Protein AF-R7IEF5-F1 (afdb_monomer_lite)

Structure (mmCIF, N/CA/C/O backbone):
data_AF-R7IEF5-F1
#
_entry.id   AF-R7IEF5-F1
#
loop_
_atom_site.group_PDB
_atom_site.id
_atom_site.type_symbol
_atom_site.label_atom_id
_atom_site.label_alt_id
_atom_site.label_comp_id
_atom_site.label_asym_id
_atom_site.label_entity_id
_atom_site.label_seq_id
_atom_site.pdbx_PDB_ins_code
_atom_site.Cartn_x
_atom_site.Cartn_y
_atom_site.Cartn_z
_atom_site.occupancy
_atom_site.B_iso_or_equiv
_atom_site.auth_seq_id
_atom_site.auth_comp_id
_atom_site.auth_asym_id
_atom_site.auth_atom_id
_atom_site.pdbx_PDB_model_num
ATOM 1 N N . MET A 1 1 ? 0.566 -7.175 36.573 1.00 51.00 1 MET A N 1
ATOM 2 C CA . MET A 1 1 ? -0.908 -7.273 36.609 1.00 51.00 1 MET A CA 1
ATOM 3 C C . MET A 1 1 ? -1.407 -6.412 35.468 1.00 51.00 1 MET A C 1
ATOM 5 O O . MET A 1 1 ? -1.218 -5.205 35.545 1.00 51.00 1 MET A O 1
ATOM 9 N N . TYR A 1 2 ? -1.920 -7.020 34.398 1.00 56.34 2 TYR A N 1
ATOM 10 C CA . TYR A 1 2 ? -2.561 -6.271 33.317 1.00 56.34 2 TYR A CA 1
ATOM 11 C C . TYR A 1 2 ? -3.807 -5.590 33.887 1.00 56.34 2 TYR A C 1
ATOM 13 O O . TYR A 1 2 ? -4.582 -6.226 34.605 1.00 56.34 2 TYR A O 1
ATOM 21 N N . ARG A 1 3 ? -3.950 -4.285 33.661 1.00 63.22 3 ARG A N 1
ATOM 22 C CA . ARG A 1 3 ? -5.162 -3.537 34.011 1.00 63.22 3 ARG A CA 1
ATOM 23 C C . ARG A 1 3 ? -5.890 -3.311 32.700 1.00 63.22 3 ARG A C 1
ATOM 25 O O . ARG A 1 3 ? -5.402 -2.548 31.879 1.00 63.22 3 ARG A O 1
ATOM 32 N N . GLY A 1 4 ? -7.001 -4.001 32.485 1.00 80.88 4 GLY A N 1
ATOM 33 C CA . GLY A 1 4 ? -7.667 -3.965 31.192 1.00 80.88 4 GLY A CA 1
ATOM 34 C C . GLY A 1 4 ? -9.172 -4.128 31.263 1.00 80.88 4 GLY A C 1
ATOM 35 O O . GLY A 1 4 ? -9.719 -4.522 32.295 1.00 80.88 4 GLY A O 1
ATOM 36 N N . VAL A 1 5 ? -9.816 -3.795 30.152 1.00 89.62 5 VAL A N 1
ATOM 37 C CA . VAL A 1 5 ? -11.223 -4.086 29.878 1.00 89.62 5 VAL A CA 1
ATOM 38 C C . VAL A 1 5 ? -11.247 -5.293 28.954 1.00 89.62 5 VAL A C 1
ATOM 40 O O . VAL A 1 5 ? -10.627 -5.255 27.898 1.00 89.62 5 VAL A O 1
ATOM 43 N N . ASP A 1 6 ? -11.958 -6.341 29.348 1.00 93.12 6 ASP A N 1
ATOM 44 C CA . ASP A 1 6 ? -12.266 -7.481 28.488 1.00 93.12 6 ASP A CA 1
ATOM 45 C C . ASP A 1 6 ? -13.788 -7.628 28.441 1.00 93.12 6 ASP A C 1
ATOM 47 O O . ASP A 1 6 ? -14.435 -7.889 29.461 1.00 93.12 6 ASP A O 1
ATOM 51 N N . LEU A 1 7 ? -14.362 -7.346 27.273 1.00 93.88 7 LEU A N 1
ATOM 52 C CA . LEU A 1 7 ? -15.794 -7.358 27.027 1.00 93.88 7 LEU A CA 1
ATOM 53 C C . LEU A 1 7 ? -16.107 -8.315 25.877 1.00 93.88 7 LEU A C 1
ATOM 55 O O . LEU A 1 7 ? -15.834 -8.025 24.716 1.00 93.88 7 LEU A O 1
ATOM 59 N N . THR A 1 8 ? -16.759 -9.429 26.199 1.00 94.12 8 THR A N 1
ATOM 60 C CA . THR A 1 8 ? -17.246 -10.395 25.208 1.00 94.12 8 THR A CA 1
ATOM 61 C C . THR A 1 8 ? -18.771 -10.359 25.138 1.00 94.12 8 THR A C 1
ATOM 63 O O . THR A 1 8 ? -19.452 -10.502 26.157 1.00 94.12 8 THR A O 1
ATOM 66 N N . LEU A 1 9 ? -19.312 -10.178 23.933 1.00 94.06 9 LEU A N 1
ATOM 67 C CA . LEU A 1 9 ? -20.740 -10.218 23.631 1.00 94.06 9 LEU A CA 1
ATOM 68 C C . LEU A 1 9 ? -21.092 -11.471 22.815 1.00 94.06 9 LEU A C 1
ATOM 70 O O . LEU A 1 9 ? -20.233 -12.156 22.273 1.00 94.06 9 LEU A O 1
ATOM 74 N N . SER A 1 10 ? -22.390 -11.766 22.731 1.00 92.44 10 SER A N 1
ATOM 75 C CA . SER A 1 10 ? -22.963 -12.810 21.867 1.00 92.44 10 SER A CA 1
ATOM 76 C C . SER A 1 10 ? -23.914 -12.178 20.842 1.00 92.44 10 SER A C 1
ATOM 78 O O . SER A 1 10 ? -25.091 -12.519 20.750 1.00 92.44 10 SER A O 1
ATOM 80 N N . GLY A 1 11 ? -23.402 -11.187 20.109 1.00 91.50 11 GLY A N 1
ATOM 81 C CA . GLY A 1 11 ? -24.141 -10.328 19.185 1.00 91.50 11 GLY A CA 1
ATOM 82 C C . GLY A 1 11 ? -24.473 -8.949 19.768 1.00 91.50 11 GLY A C 1
ATOM 83 O O . GLY A 1 11 ? -23.917 -8.517 20.776 1.00 91.50 11 GLY A O 1
ATOM 84 N N . GLY A 1 12 ? -25.389 -8.231 19.115 1.00 95.56 12 GLY A N 1
ATOM 85 C CA . GLY A 1 12 ? -25.796 -6.883 19.525 1.00 95.56 12 GLY A CA 1
ATOM 86 C C . GLY A 1 12 ? -24.806 -5.793 19.103 1.00 95.56 12 GLY A C 1
ATOM 87 O O . GLY A 1 12 ? -24.091 -5.948 18.113 1.00 95.56 12 GLY A O 1
ATOM 88 N N . THR A 1 13 ? -24.791 -4.680 19.840 1.00 97.12 13 THR A N 1
ATOM 89 C CA . THR A 1 13 ? -24.046 -3.469 19.468 1.00 97.12 13 THR A CA 1
ATOM 90 C C . THR A 1 13 ? -23.229 -2.935 20.637 1.00 97.12 13 THR A C 1
ATOM 92 O O . THR A 1 13 ? -23.742 -2.800 21.748 1.00 97.12 13 THR A O 1
ATOM 95 N N . VAL A 1 14 ? -21.984 -2.558 20.360 1.00 97.81 14 VAL A N 1
ATOM 96 C CA . VAL A 1 14 ? -21.141 -1.732 21.226 1.00 97.81 14 VAL A CA 1
ATOM 97 C C . VAL A 1 14 ? -20.964 -0.371 20.562 1.00 97.81 14 VAL A C 1
ATOM 99 O O . VAL A 1 14 ? -20.561 -0.289 19.407 1.00 97.81 14 VAL A O 1
ATOM 102 N N . SER A 1 15 ? -21.260 0.704 21.293 1.00 97.31 15 SER A N 1
ATOM 103 C CA . SER A 1 15 ? -21.070 2.078 20.824 1.00 97.31 15 SER A CA 1
ATOM 104 C C . SER A 1 15 ? -20.297 2.867 21.868 1.00 97.31 15 SER A C 1
ATOM 106 O O . SER A 1 15 ? -20.754 3.011 23.002 1.00 97.31 15 SER A O 1
ATOM 108 N N . ILE A 1 16 ? -19.135 3.382 21.479 1.00 96.75 16 ILE A N 1
ATOM 109 C CA . ILE A 1 16 ? -18.264 4.216 22.303 1.00 96.75 16 ILE A CA 1
ATOM 110 C C . ILE A 1 16 ? -18.128 5.563 21.597 1.00 96.75 16 ILE A C 1
ATOM 112 O O . ILE A 1 16 ? -17.644 5.636 20.468 1.00 96.75 16 ILE A O 1
ATOM 116 N N . THR A 1 17 ? -18.572 6.629 22.257 1.00 94.81 17 THR A N 1
ATOM 117 C CA . THR A 1 17 ? -18.580 7.982 21.692 1.00 94.81 17 THR A CA 1
ATOM 118 C C . THR A 1 17 ? -17.959 8.956 22.674 1.00 94.81 17 THR A C 1
ATOM 120 O O . THR A 1 17 ? -18.386 9.040 23.827 1.00 94.81 17 THR A O 1
ATOM 123 N N . ALA A 1 18 ? -16.966 9.703 22.200 1.00 92.00 18 ALA A N 1
ATOM 124 C CA . ALA A 1 18 ? -16.300 10.751 22.953 1.00 92.00 18 ALA A CA 1
ATOM 125 C C . ALA A 1 18 ? -16.500 12.119 22.282 1.00 92.00 18 ALA A C 1
ATOM 127 O O . ALA A 1 18 ? -15.904 12.430 21.249 1.00 92.00 18 ALA A O 1
ATOM 128 N N . ASP A 1 19 ? -17.298 12.980 22.914 1.00 87.75 19 ASP A N 1
ATOM 129 C CA . ASP A 1 19 ? -17.416 14.389 22.507 1.00 87.75 19 ASP A CA 1
ATOM 130 C C . ASP A 1 19 ? -16.117 15.163 22.791 1.00 87.75 19 ASP A C 1
ATOM 132 O O . ASP A 1 19 ? -15.800 16.147 22.122 1.00 87.75 19 ASP A O 1
ATOM 136 N N . LYS A 1 20 ? -15.368 14.720 23.811 1.00 86.69 20 LYS A N 1
ATOM 137 C CA . LYS A 1 20 ? -14.061 15.243 24.220 1.00 86.69 20 LYS A CA 1
ATOM 138 C C . LYS A 1 20 ? -13.123 14.087 24.566 1.00 86.69 20 LYS A C 1
ATOM 140 O O . LYS A 1 20 ? -13.528 13.180 25.285 1.00 86.69 20 LYS A O 1
ATOM 145 N N . GLY A 1 21 ? -11.869 14.174 24.135 1.00 87.75 21 GLY A N 1
ATOM 146 C CA . GLY A 1 21 ? -10.859 13.140 24.345 1.00 87.75 21 GLY A CA 1
ATOM 147 C C . GLY A 1 21 ? -11.046 11.923 23.438 1.00 87.75 21 GLY A C 1
ATOM 148 O O . GLY A 1 21 ? -11.632 12.017 22.356 1.00 87.75 21 GLY A O 1
ATOM 149 N N . TYR A 1 22 ? -10.517 10.786 23.885 1.00 91.19 22 TYR A N 1
ATOM 150 C CA . TYR A 1 22 ? -10.461 9.549 23.109 1.00 91.19 22 TYR A CA 1
ATOM 151 C C . TYR A 1 22 ? -11.709 8.691 23.319 1.00 91.19 22 TYR A C 1
ATOM 153 O O . TYR A 1 22 ? -12.254 8.659 24.423 1.00 91.19 22 TYR A O 1
ATOM 161 N N . GLY A 1 23 ? -12.129 7.953 22.288 1.00 93.62 23 GLY A N 1
ATOM 162 C CA . GLY A 1 23 ? -13.109 6.878 22.470 1.00 93.62 23 GLY A CA 1
ATOM 163 C C . GLY A 1 23 ? -12.513 5.745 23.311 1.00 93.62 23 GLY A C 1
ATOM 164 O O . GLY A 1 23 ? -13.059 5.378 24.350 1.00 93.62 23 GLY A O 1
ATOM 165 N N . ILE A 1 24 ? -11.348 5.243 22.895 1.00 96.38 24 ILE A N 1
ATOM 166 C CA . ILE A 1 24 ? -10.528 4.274 23.633 1.00 96.38 24 ILE A CA 1
ATOM 167 C C . ILE A 1 24 ? -9.096 4.812 23.730 1.00 96.38 24 ILE A C 1
ATOM 169 O O . ILE A 1 24 ? -8.536 5.239 22.724 1.00 96.38 24 ILE A O 1
ATOM 173 N N . GLU A 1 25 ? -8.493 4.755 24.920 1.00 95.31 25 GLU A N 1
ATOM 174 C CA . GLU A 1 25 ? -7.077 5.081 25.136 1.00 95.31 25 GLU A CA 1
ATOM 175 C C . GLU A 1 25 ? -6.386 4.006 25.982 1.00 95.31 25 GLU A C 1
ATOM 177 O O . GLU A 1 25 ? -6.890 3.613 27.038 1.00 95.31 25 GLU A O 1
ATOM 182 N N . THR A 1 26 ? -5.196 3.576 25.558 1.00 95.56 26 THR A N 1
ATOM 183 C CA . THR A 1 26 ? -4.293 2.746 26.368 1.00 95.56 26 THR A CA 1
ATOM 184 C C . THR A 1 26 ? -2.907 3.386 26.462 1.00 95.56 26 THR A C 1
ATOM 186 O O . THR A 1 26 ? -2.115 3.315 25.524 1.00 95.56 26 THR A O 1
ATOM 189 N N . ASN A 1 27 ? -2.599 3.987 27.615 1.00 91.50 27 ASN A N 1
ATOM 190 C CA . ASN A 1 27 ? -1.401 4.811 27.843 1.00 91.50 27 ASN A CA 1
ATOM 191 C C . ASN A 1 27 ? -0.240 4.097 28.567 1.00 91.50 27 ASN A C 1
ATOM 193 O O . ASN A 1 27 ? 0.689 4.743 29.044 1.00 91.50 27 ASN A O 1
ATOM 197 N N . ALA A 1 28 ? -0.312 2.776 28.733 1.00 92.12 28 ALA A N 1
ATOM 198 C CA . ALA A 1 28 ? 0.713 2.007 29.429 1.00 92.12 28 ALA A CA 1
ATOM 199 C C . ALA A 1 28 ? 0.837 0.605 28.836 1.00 92.12 28 ALA A C 1
ATOM 201 O O . ALA A 1 28 ? -0.172 -0.006 28.498 1.00 92.12 28 ALA A O 1
ATOM 202 N N . ALA A 1 29 ? 2.045 0.036 28.858 1.00 91.88 29 ALA A N 1
ATOM 203 C CA . ALA A 1 29 ? 2.334 -1.308 28.336 1.00 91.88 29 ALA A CA 1
ATOM 204 C C . ALA A 1 29 ? 1.540 -2.457 28.985 1.00 91.88 29 ALA A C 1
ATOM 206 O O . ALA A 1 29 ? 1.480 -3.569 28.474 1.00 91.88 29 ALA A O 1
ATOM 207 N N . SER A 1 30 ? 0.919 -2.204 30.140 1.00 92.56 30 SER A N 1
ATOM 208 C CA . SER A 1 30 ? 0.060 -3.175 30.831 1.00 92.56 30 SER A CA 1
ATOM 209 C C . SER A 1 30 ? -1.439 -2.960 30.595 1.00 92.56 30 SER A C 1
ATOM 211 O O . SER A 1 30 ? -2.244 -3.718 31.146 1.00 92.56 30 SER A O 1
ATOM 213 N N . ALA A 1 31 ? -1.809 -1.923 29.838 1.00 95.56 31 ALA A N 1
ATOM 214 C CA . ALA A 1 31 ? -3.187 -1.583 29.524 1.00 95.56 31 ALA A CA 1
ATOM 215 C C . ALA A 1 31 ? -3.652 -2.355 28.289 1.00 95.56 31 ALA A C 1
ATOM 217 O O . ALA A 1 31 ? -3.017 -2.293 27.239 1.00 95.56 31 ALA A O 1
ATOM 218 N N . ILE A 1 32 ? -4.760 -3.081 28.430 1.00 96.06 32 ILE A N 1
ATOM 219 C CA . ILE A 1 32 ? -5.367 -3.857 27.346 1.00 96.06 32 ILE A CA 1
ATOM 220 C C . ILE A 1 32 ? -6.862 -3.549 27.314 1.00 96.06 32 ILE A C 1
ATOM 222 O O . ILE A 1 32 ? -7.528 -3.609 28.347 1.00 96.06 32 ILE A O 1
ATOM 226 N N . VAL A 1 33 ? -7.397 -3.231 26.143 1.00 97.62 33 VAL A N 1
ATOM 227 C CA . VAL A 1 33 ? -8.836 -3.139 25.895 1.00 97.62 33 VAL A CA 1
ATOM 228 C C . VAL A 1 33 ? -9.187 -4.150 24.818 1.00 97.62 33 VAL A C 1
ATOM 230 O O . VAL A 1 33 ? -8.700 -4.050 23.698 1.00 97.62 33 VAL A O 1
ATOM 233 N N . GLN A 1 34 ? -10.035 -5.113 25.156 1.00 97.00 34 GLN A N 1
ATOM 234 C CA . GLN A 1 34 ? -10.554 -6.106 24.231 1.00 97.00 34 GLN A CA 1
ATOM 235 C C . GLN A 1 34 ? -12.078 -6.047 24.196 1.00 97.00 34 GLN A C 1
ATOM 237 O O . GLN A 1 34 ? -12.739 -6.073 25.236 1.00 97.00 34 GLN A O 1
ATOM 242 N N . ILE A 1 35 ? -12.625 -5.968 22.987 1.00 97.38 35 ILE A N 1
ATOM 243 C CA . ILE A 1 35 ? -14.061 -6.037 22.721 1.00 97.38 35 ILE A CA 1
ATOM 244 C C . ILE A 1 35 ? -14.265 -7.089 21.639 1.00 97.38 35 ILE A C 1
ATOM 246 O O . ILE A 1 35 ? -13.705 -6.956 20.558 1.00 97.38 35 ILE A O 1
ATOM 250 N N . ALA A 1 36 ? -15.045 -8.127 21.924 1.00 97.00 36 ALA A N 1
ATOM 251 C CA . ALA A 1 36 ? -15.251 -9.251 21.015 1.00 97.00 36 ALA A CA 1
ATOM 252 C C . ALA A 1 36 ? -16.724 -9.658 20.926 1.00 97.00 36 ALA A C 1
ATOM 254 O O . ALA A 1 36 ? -17.491 -9.478 21.876 1.00 97.00 36 ALA A O 1
ATOM 255 N N . GLY A 1 37 ? -17.123 -10.251 19.800 1.00 96.44 37 GLY A N 1
ATOM 256 C CA . GLY A 1 37 ? -18.415 -10.927 19.666 1.00 96.44 37 GLY A CA 1
ATOM 257 C C . GLY A 1 37 ? -19.627 -10.005 19.510 1.00 96.44 37 GLY A C 1
ATOM 258 O O . GLY A 1 37 ? -20.762 -10.480 19.559 1.00 96.44 37 GLY A O 1
ATOM 259 N N . ALA A 1 38 ? -19.431 -8.701 19.312 1.00 96.88 38 ALA A N 1
ATOM 260 C CA . ALA A 1 38 ? -20.509 -7.781 18.954 1.00 96.88 38 ALA A CA 1
ATOM 261 C C . ALA A 1 38 ? -20.829 -7.867 17.454 1.00 96.88 38 ALA A C 1
ATOM 263 O O . ALA A 1 38 ? -19.928 -7.925 16.622 1.00 96.88 38 ALA A O 1
ATOM 264 N N . GLY A 1 39 ? -22.118 -7.817 17.100 1.00 97.25 39 GLY A N 1
ATOM 265 C CA . GLY A 1 39 ? -22.547 -7.731 15.697 1.00 97.25 39 GLY A CA 1
ATOM 266 C C . GLY A 1 39 ? -22.174 -6.390 15.058 1.00 97.25 39 GLY A C 1
ATOM 267 O O . GLY A 1 39 ? -21.956 -6.308 13.853 1.00 97.25 39 GLY A O 1
ATOM 268 N N . THR A 1 40 ? -22.058 -5.340 15.869 1.00 98.19 40 THR A N 1
ATOM 269 C CA . THR A 1 40 ? -21.522 -4.041 15.458 1.00 98.19 40 THR A CA 1
ATOM 270 C C . THR A 1 40 ? -20.744 -3.415 16.608 1.00 98.19 40 THR A C 1
ATOM 272 O O . THR A 1 40 ? -21.267 -3.312 17.717 1.00 98.19 40 THR A O 1
ATOM 275 N N . THR A 1 41 ? -19.535 -2.941 16.334 1.00 98.62 41 THR A N 1
ATOM 276 C CA . THR A 1 41 ? -18.732 -2.128 17.251 1.00 98.62 41 THR A CA 1
ATOM 277 C C . THR A 1 41 ? -18.422 -0.798 16.583 1.00 98.62 41 THR A C 1
ATOM 279 O O . THR A 1 41 ? -17.819 -0.764 15.515 1.00 98.62 41 THR A O 1
ATOM 282 N N . THR A 1 42 ? -18.807 0.308 17.210 1.00 98.31 42 THR A N 1
ATOM 283 C CA . THR A 1 42 ? -18.524 1.656 16.708 1.00 98.31 42 THR A CA 1
ATOM 284 C C . THR A 1 42 ? -17.784 2.458 17.767 1.00 98.31 42 THR A C 1
ATOM 286 O O . THR A 1 42 ? -18.256 2.584 18.897 1.00 98.31 42 THR A O 1
ATOM 289 N N . VAL A 1 43 ? -16.632 3.018 17.398 1.00 98.19 43 VAL A N 1
ATOM 290 C CA . VAL A 1 43 ? -15.830 3.914 18.234 1.00 98.19 43 VAL A CA 1
ATOM 291 C C . VAL A 1 43 ? -15.704 5.252 17.521 1.00 98.19 43 VAL A C 1
ATOM 293 O O . VAL A 1 43 ? -15.289 5.308 16.367 1.00 98.19 43 VAL A O 1
ATOM 296 N N . THR A 1 44 ? -16.083 6.334 18.196 1.00 95.88 44 THR A N 1
ATOM 297 C CA . THR A 1 44 ? -16.157 7.680 17.611 1.00 95.88 44 THR A CA 1
ATOM 298 C C . THR A 1 44 ? -15.533 8.720 18.536 1.00 95.88 44 THR A C 1
ATOM 300 O O . THR A 1 44 ? -15.746 8.681 19.750 1.00 95.88 44 THR A O 1
ATOM 303 N N . SER A 1 45 ? -14.795 9.681 17.973 1.00 94.19 45 SER A N 1
ATOM 304 C CA . SER A 1 45 ? -14.360 10.889 18.693 1.00 94.19 45 SER A CA 1
ATOM 305 C C . SER A 1 45 ? -14.519 12.132 17.828 1.00 94.19 45 SER A C 1
ATOM 307 O O . SER A 1 45 ? -14.191 12.113 16.646 1.00 94.19 45 SER A O 1
ATOM 309 N N . SER A 1 46 ? -14.994 13.227 18.428 1.00 90.25 46 SER A N 1
ATOM 310 C CA . SER A 1 46 ? -15.117 14.533 17.757 1.00 90.25 46 SER A CA 1
ATOM 311 C C . SER A 1 46 ? -13.960 15.498 18.033 1.00 90.25 46 SER A C 1
ATOM 313 O O . SER A 1 46 ? -14.024 16.651 17.611 1.00 90.25 46 SER A O 1
ATOM 315 N N . SER A 1 47 ? -12.936 15.085 18.789 1.00 85.25 47 SER A N 1
ATOM 316 C CA . SER A 1 47 ? -11.939 16.037 19.310 1.00 85.25 47 SER A CA 1
ATOM 317 C C . SER A 1 47 ? -10.482 15.590 19.260 1.00 85.25 47 SER A C 1
ATOM 319 O O . SER A 1 47 ? -9.620 16.456 19.156 1.00 85.25 47 SER A O 1
ATOM 321 N N . THR A 1 48 ? -10.190 14.288 19.351 1.00 88.62 48 THR A N 1
ATOM 322 C CA . THR A 1 48 ? -8.813 13.769 19.274 1.00 88.62 48 THR A CA 1
ATOM 323 C C . THR A 1 48 ? -8.760 12.529 18.393 1.00 88.62 48 THR A C 1
ATOM 325 O O . THR A 1 48 ? -8.732 12.677 17.182 1.00 88.62 48 THR A O 1
ATOM 328 N N . PHE A 1 49 ? -8.794 11.326 18.963 1.00 92.94 49 PHE A N 1
ATOM 329 C CA . PHE A 1 49 ? -8.767 10.069 18.223 1.00 92.94 49 PHE A CA 1
ATOM 330 C C . PHE A 1 49 ? -9.914 9.178 18.663 1.00 92.94 49 PHE A C 1
ATOM 332 O O . PHE A 1 49 ? -10.271 9.163 19.845 1.00 92.94 49 PHE A O 1
ATOM 339 N N . ALA A 1 50 ? -10.500 8.416 17.741 1.00 96.38 50 ALA A N 1
ATOM 340 C CA . ALA A 1 50 ? -11.470 7.404 18.145 1.00 96.38 50 ALA A CA 1
ATOM 341 C C . ALA A 1 50 ? -10.765 6.330 18.987 1.00 96.38 50 ALA A C 1
ATOM 343 O O . ALA A 1 50 ? -11.238 5.988 20.071 1.00 96.38 50 ALA A O 1
ATOM 344 N N . ILE A 1 51 ? -9.592 5.878 18.538 1.00 98.12 51 ILE A N 1
ATOM 345 C CA . ILE A 1 51 ? -8.752 4.904 19.235 1.00 98.12 51 ILE A CA 1
ATOM 346 C C . ILE A 1 51 ? -7.324 5.446 19.328 1.00 98.12 51 ILE A C 1
ATOM 348 O O . ILE A 1 51 ? -6.748 5.827 18.313 1.00 98.12 51 ILE A O 1
ATOM 352 N N . ARG A 1 52 ? -6.740 5.442 20.531 1.00 96.62 52 ARG A N 1
ATOM 353 C CA . ARG A 1 52 ? -5.316 5.717 20.757 1.00 96.62 52 ARG A CA 1
ATOM 354 C C . ARG A 1 52 ? -4.659 4.591 21.551 1.00 96.62 52 ARG A C 1
ATOM 356 O O . ARG A 1 52 ? -4.973 4.395 22.726 1.00 96.62 52 ARG A O 1
ATOM 363 N N . ALA A 1 53 ? -3.712 3.892 20.939 1.00 97.62 53 ALA A N 1
ATOM 364 C CA . ALA A 1 53 ? -2.839 2.949 21.625 1.00 97.62 53 ALA A CA 1
ATOM 365 C C . ALA A 1 53 ? -1.429 3.539 21.720 1.00 97.62 53 ALA A C 1
ATOM 367 O O . ALA A 1 53 ? -0.716 3.583 20.732 1.00 97.62 53 ALA A O 1
ATOM 368 N N . ASP A 1 54 ? -1.027 4.024 22.894 1.00 93.88 54 ASP A N 1
ATOM 369 C CA . ASP A 1 54 ? 0.310 4.608 23.071 1.00 93.88 54 ASP A CA 1
ATOM 370 C C . ASP A 1 54 ? 1.349 3.514 23.349 1.00 93.88 54 ASP A C 1
ATOM 372 O O . ASP A 1 54 ? 2.200 3.238 22.530 1.00 93.88 54 ASP A O 1
ATOM 376 N N . SER A 1 55 ? 1.244 2.791 24.465 1.00 94.88 55 SER A N 1
ATOM 377 C CA . SER A 1 55 ? 2.071 1.584 24.691 1.00 94.88 55 SER A CA 1
ATOM 378 C C . SER A 1 55 ? 1.237 0.338 24.974 1.00 94.88 55 SER A C 1
ATOM 380 O O . SER A 1 55 ? 1.785 -0.736 25.182 1.00 94.88 55 SER A O 1
ATOM 382 N N . GLY A 1 56 ? -0.085 0.489 25.077 1.00 96.38 56 GLY A N 1
ATOM 383 C CA . GLY A 1 56 ? -1.002 -0.608 25.381 1.00 96.38 56 GLY A CA 1
ATOM 384 C C . GLY A 1 56 ? -1.621 -1.243 24.138 1.00 96.38 56 GLY A C 1
ATOM 385 O O . GLY A 1 56 ? -1.246 -0.944 23.010 1.00 96.38 56 GLY A O 1
ATOM 386 N N . ILE A 1 57 ? -2.594 -2.125 24.358 1.00 97.81 57 ILE A N 1
ATOM 387 C CA . ILE A 1 57 ? -3.202 -2.939 23.301 1.00 97.81 57 ILE A CA 1
ATOM 388 C C . ILE A 1 57 ? -4.700 -2.653 23.216 1.00 97.81 57 ILE A C 1
ATOM 390 O O . ILE A 1 57 ? -5.403 -2.711 24.226 1.00 97.81 57 ILE A O 1
ATOM 394 N N . VAL A 1 58 ? -5.201 -2.421 22.006 1.00 98.56 58 VAL A N 1
ATOM 395 C CA . VAL A 1 58 ? -6.630 -2.362 21.690 1.00 98.56 58 VAL A CA 1
ATOM 396 C C . VAL A 1 58 ? -6.956 -3.444 20.667 1.00 98.56 58 VAL A C 1
ATOM 398 O O . VAL A 1 58 ? -6.439 -3.425 19.556 1.00 98.56 58 VAL A O 1
ATOM 401 N N . ASN A 1 59 ? -7.846 -4.363 21.030 1.00 98.38 59 ASN A N 1
ATOM 402 C CA . ASN A 1 59 ? -8.296 -5.461 20.183 1.00 98.38 59 ASN A CA 1
ATOM 403 C C . ASN A 1 59 ? -9.813 -5.387 19.996 1.00 98.38 59 ASN A C 1
ATOM 405 O O . ASN A 1 59 ? -10.564 -5.502 20.968 1.00 98.38 59 ASN A O 1
ATOM 409 N N . LEU A 1 60 ? -10.267 -5.213 18.758 1.00 98.56 60 LEU A N 1
ATOM 410 C CA . LEU A 1 60 ? -11.684 -5.199 18.404 1.00 98.56 60 LEU A CA 1
ATOM 411 C C . LEU A 1 60 ? -11.977 -6.370 17.464 1.00 98.56 60 LEU A C 1
ATOM 413 O O . LEU A 1 60 ? -11.538 -6.371 16.315 1.00 98.56 60 LEU A O 1
ATOM 417 N N . TYR A 1 61 ? -12.726 -7.348 17.964 1.00 98.31 61 TYR A N 1
ATOM 418 C CA . TYR A 1 61 ? -13.053 -8.578 17.257 1.00 98.31 61 TYR A CA 1
ATOM 419 C C . TYR A 1 61 ? -14.537 -8.655 16.896 1.00 98.31 61 TYR A C 1
ATOM 421 O O . TYR A 1 61 ? -15.411 -8.313 17.703 1.00 98.31 61 TYR A O 1
ATOM 429 N N . GLY A 1 62 ? -14.809 -9.117 15.676 1.00 97.19 62 GLY A N 1
ATOM 430 C CA . GLY A 1 62 ? -16.152 -9.404 15.180 1.00 97.19 62 GLY A CA 1
ATOM 431 C C . GLY A 1 62 ? -16.837 -10.574 15.898 1.00 97.19 62 GLY A C 1
ATOM 432 O O . GLY A 1 62 ? -16.437 -11.013 16.979 1.00 97.19 62 GLY A O 1
ATOM 433 N N . THR A 1 63 ? -17.912 -11.082 15.301 1.00 95.88 63 THR A N 1
ATOM 434 C CA . THR A 1 63 ? -18.600 -12.297 15.767 1.00 95.88 63 THR A CA 1
ATOM 435 C C . THR A 1 63 ? -18.030 -13.543 15.100 1.00 95.88 63 THR A C 1
ATOM 437 O O . THR A 1 63 ? -17.536 -13.452 13.983 1.00 95.88 63 THR A O 1
ATOM 440 N N . GLY A 1 64 ? -18.219 -14.710 15.721 1.00 90.94 64 GLY A N 1
ATOM 441 C CA . GLY A 1 64 ? -17.731 -15.989 15.190 1.00 90.94 64 GLY A CA 1
ATOM 442 C C . GLY A 1 64 ? -16.332 -16.325 15.704 1.00 90.94 64 GLY A C 1
ATOM 443 O O . GLY A 1 64 ? -15.625 -15.447 16.191 1.00 90.94 64 GLY A O 1
ATOM 444 N N . GLU A 1 65 ? -15.954 -17.604 15.645 1.00 86.25 65 GLU A N 1
ATOM 445 C CA . GLU A 1 65 ? -14.626 -18.060 16.096 1.00 86.25 65 GLU A CA 1
ATOM 446 C C . GLU A 1 65 ? -13.502 -17.527 15.195 1.00 86.25 65 GLU A C 1
ATOM 448 O O . GLU A 1 65 ? -12.431 -17.202 15.698 1.00 86.25 65 GLU A O 1
ATOM 453 N N . ASP A 1 66 ? -13.785 -17.358 13.900 1.00 89.62 66 ASP A N 1
ATOM 454 C CA . ASP A 1 66 ? -12.855 -16.815 12.901 1.00 89.62 66 ASP A CA 1
ATOM 455 C C . ASP A 1 66 ? -13.051 -15.307 12.656 1.00 89.62 66 ASP A C 1
ATOM 457 O O . ASP A 1 66 ? -12.480 -14.740 11.727 1.00 89.62 66 ASP A O 1
ATOM 461 N N . HIS A 1 67 ? -13.884 -14.650 13.474 1.00 94.06 67 HIS A N 1
ATOM 462 C CA . HIS A 1 67 ? -14.265 -13.242 13.321 1.00 94.06 67 HIS A CA 1
ATOM 463 C C . HIS A 1 67 ? -14.801 -12.905 11.913 1.00 94.06 67 HIS A C 1
ATOM 465 O O . HIS A 1 67 ? -14.580 -11.808 11.404 1.00 94.06 67 HIS A O 1
ATOM 471 N N . ASP A 1 68 ? -15.482 -13.855 11.272 1.00 92.19 68 ASP A N 1
ATOM 472 C CA . ASP A 1 68 ? -16.071 -13.752 9.931 1.00 92.19 68 ASP A CA 1
ATOM 473 C C . ASP A 1 68 ? -17.395 -12.985 9.906 1.00 92.19 68 ASP A C 1
ATOM 475 O O . ASP A 1 68 ? -17.868 -12.595 8.845 1.00 92.19 68 ASP A O 1
ATOM 479 N N . GLY A 1 69 ? -17.981 -12.705 11.069 1.00 92.19 69 GLY A N 1
ATOM 480 C CA . GLY A 1 69 ? -19.168 -11.872 11.187 1.00 92.19 69 GLY A CA 1
ATOM 481 C C . GLY A 1 69 ? -18.924 -10.544 11.902 1.00 92.19 69 GLY A C 1
ATOM 482 O O . GLY A 1 69 ? -17.886 -10.287 12.514 1.00 92.19 69 GLY A O 1
ATOM 483 N N . GLY A 1 70 ? -19.947 -9.695 11.868 1.00 96.81 70 GLY A N 1
ATOM 484 C CA . GLY A 1 70 ? -19.966 -8.404 12.547 1.00 96.81 70 GLY A CA 1
ATOM 485 C C . GLY A 1 70 ? -19.169 -7.306 11.841 1.00 96.81 70 GLY A C 1
ATOM 486 O O . GLY A 1 70 ? -18.377 -7.546 10.930 1.00 96.81 70 GLY A O 1
ATOM 487 N N . THR A 1 71 ? -19.412 -6.068 12.260 1.00 98.19 71 THR A N 1
ATOM 488 C CA . THR A 1 71 ? -18.762 -4.880 11.697 1.00 98.19 71 THR A CA 1
ATOM 489 C C . THR A 1 71 ? -18.043 -4.085 12.774 1.00 98.19 71 THR A C 1
ATOM 491 O O . THR A 1 71 ? -18.553 -3.924 13.885 1.00 98.19 71 THR A O 1
ATOM 494 N N . VAL A 1 72 ? -16.862 -3.559 12.451 1.00 98.69 72 VAL A N 1
ATOM 495 C CA . VAL A 1 72 ? -16.133 -2.635 13.324 1.00 98.69 72 VAL A CA 1
ATOM 496 C C . VAL A 1 72 ? -15.886 -1.324 12.593 1.00 98.69 72 VAL A C 1
ATOM 498 O O . VAL A 1 72 ? -15.352 -1.306 11.487 1.00 98.69 72 VAL A O 1
ATOM 501 N N . THR A 1 73 ? -16.254 -0.214 13.227 1.00 98.62 73 THR A N 1
ATOM 502 C CA . THR A 1 73 ? -16.036 1.136 12.709 1.00 98.62 73 THR A CA 1
ATOM 503 C C . THR A 1 73 ? -15.284 1.987 13.723 1.00 98.62 73 THR A C 1
ATOM 505 O O . THR A 1 73 ? -15.743 2.146 14.854 1.00 98.62 73 THR A O 1
ATOM 508 N N . ALA A 1 74 ? -14.162 2.571 13.308 1.00 98.06 74 ALA A N 1
ATOM 509 C CA . ALA A 1 74 ? -13.469 3.638 14.022 1.00 98.06 74 ALA A CA 1
ATOM 510 C C . ALA A 1 74 ? -13.584 4.930 13.205 1.00 98.06 74 ALA A C 1
ATOM 512 O O . ALA A 1 74 ? -13.155 4.970 12.051 1.00 98.06 74 ALA A O 1
ATOM 513 N N . GLU A 1 75 ? -14.180 5.975 13.775 1.00 95.56 75 GLU A N 1
ATOM 514 C CA . GLU A 1 75 ? -14.427 7.226 13.053 1.00 95.56 75 GLU A CA 1
ATOM 515 C C . GLU A 1 75 ? -13.993 8.462 13.848 1.00 95.56 75 GLU A C 1
ATOM 517 O O . GLU A 1 75 ? -14.434 8.698 14.978 1.00 95.56 75 GLU A O 1
ATOM 522 N N . SER A 1 76 ? -13.143 9.280 13.230 1.00 91.38 76 SER A N 1
ATOM 523 C CA . SER A 1 76 ? -12.838 10.634 13.684 1.00 91.38 76 SER A CA 1
ATOM 524 C C . SER A 1 76 ? -13.764 11.650 13.021 1.00 91.38 76 SER A C 1
ATOM 526 O O . SER A 1 76 ? -14.014 11.639 11.811 1.00 91.38 76 SER A O 1
ATOM 528 N N . LEU A 1 77 ? -14.290 12.551 13.848 1.00 87.12 77 LEU A N 1
ATOM 529 C CA . LEU A 1 77 ? -15.221 13.600 13.461 1.00 87.12 77 LEU A CA 1
ATOM 530 C C . LEU A 1 77 ? -14.619 14.987 13.714 1.00 87.12 77 LEU A C 1
ATOM 532 O O . LEU A 1 77 ? -13.833 15.188 14.640 1.00 87.12 77 LEU A O 1
ATOM 536 N N . GLN A 1 78 ? -15.081 15.974 12.946 1.00 82.25 78 GLN A N 1
ATOM 537 C CA . GLN A 1 78 ? -14.833 17.405 13.173 1.00 82.25 78 GLN A CA 1
ATOM 538 C C . GLN A 1 78 ? -13.345 17.802 13.180 1.00 82.25 78 GLN A C 1
ATOM 540 O O . GLN A 1 78 ? -12.764 17.995 12.118 1.00 82.25 78 GLN A O 1
ATOM 545 N N . SER A 1 79 ? -12.757 18.010 14.360 1.00 74.75 79 SER A N 1
ATOM 546 C CA . SER A 1 79 ? -11.387 18.501 14.560 1.00 74.75 79 SER A CA 1
ATOM 547 C C . SER A 1 79 ? -10.463 17.441 15.159 1.00 74.75 79 SER A C 1
ATOM 549 O O . SER A 1 79 ? -9.428 17.783 15.727 1.00 74.75 79 SER A O 1
ATOM 551 N N . ALA A 1 80 ? -10.884 16.179 15.121 1.00 76.00 80 ALA A N 1
ATOM 552 C CA . ALA A 1 80 ? -10.060 15.043 15.493 1.00 76.00 80 ALA A CA 1
ATOM 553 C C . ALA A 1 80 ? -8.765 14.981 14.651 1.00 76.00 80 ALA A C 1
ATOM 555 O O . ALA A 1 80 ? -8.706 15.519 13.547 1.00 76.00 80 ALA A O 1
ATOM 556 N N . ALA A 1 81 ? -7.724 14.377 15.225 1.00 83.94 81 ALA A N 1
ATOM 557 C CA . ALA A 1 81 ? -6.373 14.298 14.670 1.00 83.94 81 ALA A CA 1
ATOM 558 C C . ALA A 1 81 ? -6.158 13.050 13.794 1.00 83.94 81 ALA A C 1
ATOM 560 O O . ALA A 1 81 ? -5.443 13.129 12.798 1.00 83.94 81 ALA A O 1
ATOM 561 N N . ALA A 1 82 ? -6.798 11.933 14.153 1.00 92.38 82 ALA A N 1
ATOM 562 C CA . ALA A 1 82 ? -7.008 10.780 13.282 1.00 92.38 82 ALA A CA 1
ATOM 563 C C . ALA A 1 82 ? -8.093 9.855 13.849 1.00 92.38 82 ALA A C 1
ATOM 565 O O . ALA A 1 82 ? -8.474 9.981 15.015 1.00 92.38 82 ALA A O 1
ATOM 566 N N . ALA A 1 83 ? -8.585 8.882 13.080 1.00 96.62 83 ALA A N 1
ATOM 567 C CA . ALA A 1 83 ? -9.506 7.882 13.628 1.00 96.62 83 ALA A CA 1
ATOM 568 C C . ALA A 1 83 ? -8.755 6.914 14.553 1.00 96.62 83 ALA A C 1
ATOM 570 O O . ALA A 1 83 ? -9.219 6.622 15.659 1.00 96.62 83 ALA A O 1
ATOM 571 N N . ILE A 1 84 ? -7.575 6.463 14.126 1.00 98.31 84 ILE A N 1
ATOM 572 C CA . ILE A 1 84 ? -6.706 5.569 14.892 1.00 98.31 84 ILE A CA 1
ATOM 573 C C . ILE A 1 84 ? -5.317 6.191 15.019 1.00 98.31 84 ILE A C 1
ATOM 575 O O . ILE A 1 84 ? -4.719 6.559 14.012 1.00 98.31 84 ILE A O 1
ATOM 579 N N . MET A 1 85 ? -4.802 6.239 16.247 1.00 97.25 85 MET A N 1
ATOM 580 C CA . MET A 1 85 ? -3.395 6.496 16.539 1.00 97.25 85 MET A CA 1
ATOM 581 C C . MET A 1 85 ? -2.777 5.287 17.238 1.00 97.25 85 MET A C 1
ATOM 583 O O . MET A 1 85 ? -3.328 4.802 18.232 1.00 97.25 85 MET A O 1
ATOM 587 N N . SER A 1 86 ? -1.618 4.847 16.761 1.00 98.00 86 SER A N 1
ATOM 588 C CA . SER A 1 86 ? -0.743 3.945 17.506 1.00 98.00 86 SER A CA 1
ATOM 589 C C . SER A 1 86 ? 0.645 4.565 17.633 1.00 98.00 86 SER A C 1
ATOM 591 O O . SER A 1 86 ? 1.218 4.969 16.634 1.00 98.00 86 SER A O 1
ATOM 593 N N . ASP A 1 87 ? 1.178 4.660 18.842 1.00 96.75 87 ASP A N 1
ATOM 594 C CA . ASP A 1 87 ? 2.481 5.284 19.123 1.00 96.75 87 ASP A CA 1
ATOM 595 C C . ASP A 1 87 ? 3.401 4.277 19.833 1.00 96.75 87 ASP A C 1
ATOM 597 O O . ASP A 1 87 ? 3.021 3.114 19.955 1.00 96.75 87 ASP A O 1
ATOM 601 N N . SER A 1 88 ? 4.583 4.702 20.291 1.00 94.88 88 SER A N 1
ATOM 602 C CA . SER A 1 88 ? 5.529 3.970 21.151 1.00 94.88 88 SER A CA 1
ATOM 603 C C . SER A 1 88 ? 5.595 2.457 20.889 1.00 94.88 88 SER A C 1
ATOM 605 O O . SER A 1 88 ? 6.275 2.051 19.969 1.00 94.88 88 SER A O 1
ATOM 607 N N . ASP A 1 89 ? 4.907 1.622 21.674 1.00 96.06 89 ASP A N 1
ATOM 608 C CA . ASP A 1 89 ? 4.803 0.160 21.471 1.00 96.06 89 ASP A CA 1
ATOM 609 C C . ASP A 1 89 ? 3.326 -0.277 21.390 1.00 96.06 89 ASP A C 1
ATOM 611 O O . ASP A 1 89 ? 2.959 -1.430 21.635 1.00 96.06 89 ASP A O 1
ATOM 615 N N . GLY A 1 90 ? 2.438 0.686 21.156 1.00 98.12 90 GLY A N 1
ATOM 616 C CA . GLY A 1 90 ? 1.006 0.500 21.121 1.00 98.12 90 GLY A CA 1
ATOM 617 C C . GLY A 1 90 ? 0.594 -0.407 19.975 1.00 98.12 90 GLY A C 1
ATOM 618 O O . GLY A 1 90 ? 1.247 -0.484 18.936 1.00 98.12 90 GLY A O 1
ATOM 619 N N . THR A 1 91 ? -0.506 -1.128 20.158 1.00 98.44 91 THR A N 1
ATOM 620 C CA . THR A 1 91 ? -1.066 -1.960 19.093 1.00 98.44 91 THR A CA 1
ATOM 621 C C . THR A 1 91 ? -2.571 -1.792 19.016 1.00 98.44 91 THR A C 1
ATOM 623 O O . THR A 1 91 ? -3.271 -1.924 20.020 1.00 98.44 91 THR A O 1
ATOM 626 N N . VAL A 1 92 ? -3.077 -1.570 17.807 1.00 98.88 92 VAL A N 1
ATOM 627 C CA . VAL A 1 92 ? -4.501 -1.625 17.484 1.00 98.88 92 VAL A CA 1
ATOM 628 C C . VAL A 1 92 ? -4.732 -2.761 16.496 1.00 98.88 92 VAL A C 1
ATOM 630 O O . VAL A 1 92 ? -4.266 -2.710 15.361 1.00 98.88 92 VAL A O 1
ATOM 633 N N . THR A 1 93 ? -5.474 -3.781 16.915 1.00 98.75 93 THR A N 1
ATOM 634 C CA . THR A 1 93 ? -5.918 -4.874 16.044 1.00 98.75 93 THR A CA 1
ATOM 635 C C . THR A 1 93 ? -7.425 -4.799 15.870 1.00 98.75 93 THR A C 1
ATOM 637 O O . THR A 1 93 ? -8.170 -4.832 16.850 1.00 98.75 93 THR A O 1
ATOM 640 N N . ILE A 1 94 ? -7.877 -4.723 14.622 1.00 98.75 94 ILE A N 1
ATOM 641 C CA . ILE A 1 94 ? -9.289 -4.840 14.265 1.00 98.75 94 ILE A CA 1
ATOM 642 C C . ILE A 1 94 ? -9.438 -6.003 13.293 1.00 98.75 94 ILE A C 1
ATOM 644 O O . ILE A 1 94 ? -8.857 -5.983 12.209 1.00 98.75 94 ILE A O 1
ATOM 648 N N . ASP A 1 95 ? -10.216 -7.002 13.689 1.00 98.38 95 ASP A N 1
ATOM 649 C CA . ASP A 1 95 ? -10.395 -8.242 12.940 1.00 98.38 95 ASP A CA 1
ATOM 650 C C . ASP A 1 95 ? -11.867 -8.675 13.019 1.00 98.38 95 ASP A C 1
ATOM 652 O O . ASP A 1 95 ? -12.368 -9.031 14.086 1.00 98.38 95 ASP A O 1
ATOM 656 N N . ALA A 1 96 ? -12.601 -8.516 11.918 1.00 98.38 96 ALA A N 1
ATOM 657 C CA . ALA A 1 96 ? -14.058 -8.664 11.872 1.00 98.38 96 ALA A CA 1
ATOM 658 C C . ALA A 1 96 ? -14.552 -9.028 10.465 1.00 98.38 96 ALA A C 1
ATOM 660 O O . ALA A 1 96 ? -13.786 -8.992 9.505 1.00 98.38 96 ALA A O 1
ATOM 661 N N . GLY A 1 97 ? -15.850 -9.306 10.307 1.00 98.19 97 GLY A N 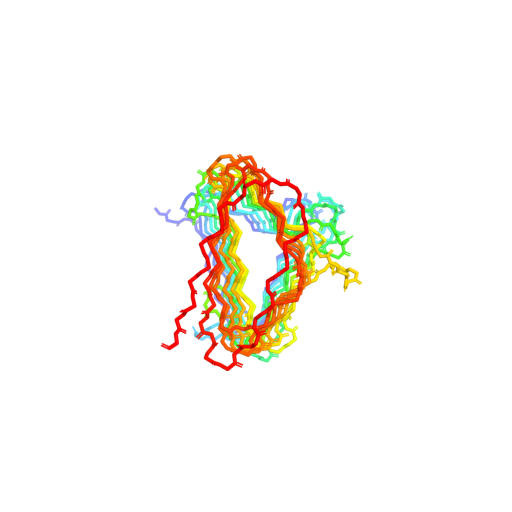1
ATOM 662 C CA . GLY A 1 97 ? -16.4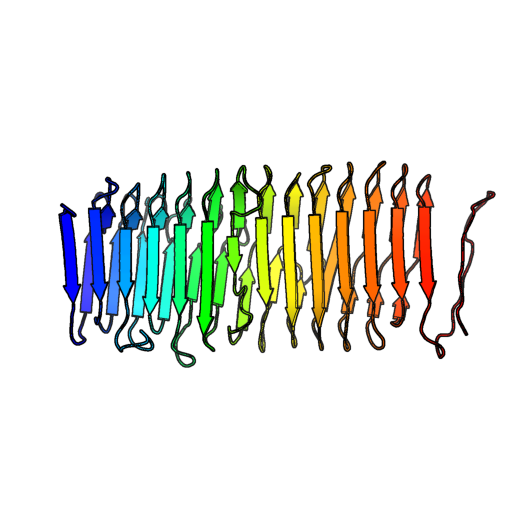35 -9.526 8.982 1.00 98.19 97 GLY A CA 1
ATOM 663 C C . GLY A 1 97 ? -16.221 -8.324 8.053 1.00 98.19 97 GLY A C 1
ATOM 664 O O . GLY A 1 97 ? -15.828 -8.468 6.898 1.00 98.19 97 GLY A O 1
ATOM 665 N N . SER A 1 98 ? -16.398 -7.102 8.561 1.00 98.56 98 SER A N 1
ATOM 666 C CA . SER A 1 98 ? -16.036 -5.871 7.842 1.00 98.56 98 SER A CA 1
ATOM 667 C C . SER A 1 98 ? -15.459 -4.802 8.763 1.00 98.56 98 SER A C 1
ATOM 669 O O . SER A 1 98 ? -15.877 -4.662 9.915 1.00 98.56 98 SER A O 1
ATOM 671 N N . VAL A 1 99 ? -14.521 -4.016 8.232 1.00 98.88 99 VAL A N 1
ATOM 672 C CA . VAL A 1 99 ? -13.774 -2.999 8.977 1.00 98.88 99 VAL A CA 1
ATOM 673 C C . VAL A 1 99 ? -13.836 -1.663 8.252 1.00 98.88 99 VAL A C 1
ATOM 675 O O . VAL A 1 99 ? -13.520 -1.565 7.069 1.00 98.88 99 VAL A O 1
ATOM 678 N N . THR A 1 100 ? -14.186 -0.607 8.976 1.00 98.69 100 THR A N 1
ATOM 679 C CA . THR A 1 100 ? -14.176 0.762 8.457 1.00 98.69 100 THR A CA 1
ATOM 680 C C . THR A 1 100 ? -13.377 1.664 9.386 1.00 98.69 100 THR A C 1
ATOM 682 O O . THR A 1 100 ? -13.688 1.788 10.567 1.00 98.69 100 THR A O 1
ATOM 685 N N . VAL A 1 101 ? -12.369 2.335 8.844 1.00 98.62 101 VAL A N 1
ATOM 686 C CA . VAL A 1 101 ? -11.627 3.404 9.509 1.00 98.62 101 VAL A CA 1
ATOM 687 C C . VAL A 1 101 ? -11.829 4.663 8.691 1.00 98.62 101 VAL A C 1
ATOM 689 O O . VAL A 1 101 ? -11.501 4.698 7.506 1.00 98.62 101 VAL A O 1
ATOM 692 N N . LYS A 1 102 ? -12.429 5.684 9.289 1.00 95.19 102 LYS A N 1
ATOM 693 C CA . LYS A 1 102 ? -12.848 6.864 8.542 1.00 95.19 102 LYS A CA 1
ATOM 694 C C . LYS A 1 102 ? -12.464 8.133 9.266 1.00 95.19 102 LYS A C 1
ATOM 696 O O . LYS A 1 102 ? -12.847 8.323 10.415 1.00 95.19 102 LYS A O 1
ATOM 701 N N . ASP A 1 103 ? -11.789 9.019 8.550 1.00 92.25 103 ASP A N 1
ATOM 702 C CA . ASP A 1 103 ? -11.657 10.402 8.963 1.00 92.25 103 ASP A CA 1
ATOM 703 C C . ASP A 1 103 ? -12.593 11.310 8.171 1.00 92.25 103 ASP A C 1
ATOM 705 O O . ASP A 1 103 ? -12.729 11.213 6.950 1.00 92.25 103 ASP A O 1
ATOM 709 N N . THR A 1 104 ? -13.271 12.191 8.900 1.00 87.25 104 THR A N 1
ATOM 710 C CA . THR A 1 104 ? -14.102 13.260 8.335 1.00 87.25 104 THR A CA 1
ATOM 711 C C . THR A 1 104 ? -13.601 14.648 8.721 1.00 87.25 104 THR A C 1
ATOM 713 O O . THR A 1 104 ? -14.236 15.644 8.361 1.00 87.25 104 THR A O 1
ATOM 716 N N . ALA A 1 105 ? -12.489 14.731 9.457 1.00 81.00 105 ALA A N 1
ATOM 717 C CA . ALA A 1 105 ? -11.847 15.988 9.781 1.00 81.00 105 ALA A CA 1
ATOM 718 C C . ALA A 1 105 ? -11.148 16.590 8.551 1.00 81.00 105 ALA A C 1
ATOM 720 O O . ALA A 1 105 ? -10.759 15.909 7.608 1.00 81.00 105 ALA A O 1
ATOM 721 N N . ALA A 1 106 ? -11.006 17.916 8.534 1.00 74.69 106 ALA A N 1
ATOM 722 C CA . ALA A 1 106 ? -10.530 18.635 7.348 1.00 74.69 106 ALA A CA 1
ATOM 723 C C . ALA A 1 106 ? -9.003 18.582 7.141 1.00 74.69 106 ALA A C 1
ATOM 725 O O . ALA A 1 106 ? -8.514 19.019 6.100 1.00 74.69 106 ALA A O 1
ATOM 726 N N . SER A 1 107 ? -8.225 18.124 8.125 1.00 83.81 107 SER A N 1
ATOM 727 C CA . SER A 1 107 ? -6.753 18.230 8.106 1.00 83.81 107 SER A CA 1
ATOM 728 C C . SER A 1 107 ? -6.076 17.118 8.907 1.00 83.81 107 SER A C 1
ATOM 730 O O . SER A 1 107 ? -5.112 17.362 9.627 1.00 83.81 107 SER A O 1
ATOM 732 N N . SER A 1 108 ? -6.609 15.903 8.826 1.00 88.62 108 SER A N 1
ATOM 733 C CA . SER A 1 108 ? -6.211 14.791 9.686 1.00 88.62 108 SER A CA 1
ATOM 734 C C . SER A 1 108 ? -6.099 13.492 8.882 1.00 88.62 108 SER A C 1
ATOM 736 O O . SER A 1 108 ? -6.633 13.402 7.773 1.00 88.62 108 SER A O 1
ATOM 738 N N . ALA A 1 109 ? -5.318 12.536 9.379 1.00 93.50 109 ALA A N 1
ATOM 739 C CA . ALA A 1 109 ? -5.188 11.229 8.742 1.00 93.50 109 ALA A CA 1
ATOM 740 C C . ALA A 1 109 ? -6.331 10.305 9.182 1.00 93.50 109 ALA A C 1
ATOM 742 O O . ALA A 1 109 ? -6.922 10.494 10.237 1.00 93.50 109 ALA A O 1
ATOM 743 N N . ALA A 1 110 ? -6.633 9.246 8.430 1.00 97.06 110 ALA A N 1
ATOM 744 C CA . ALA A 1 110 ? -7.493 8.190 8.975 1.00 97.06 110 ALA A CA 1
ATOM 745 C C . ALA A 1 110 ? -6.720 7.336 9.991 1.00 97.06 110 ALA A C 1
ATOM 747 O O . ALA A 1 110 ? -7.264 6.955 11.030 1.00 97.06 110 ALA A O 1
ATOM 748 N N . ILE A 1 111 ? -5.446 7.065 9.702 1.00 98.44 111 ILE A N 1
ATOM 749 C CA . ILE A 1 111 ? -4.549 6.276 10.545 1.00 98.44 111 ILE A CA 1
ATOM 750 C C . ILE A 1 111 ? -3.223 7.019 10.695 1.00 98.44 111 ILE A C 1
ATOM 752 O O . ILE A 1 111 ? -2.615 7.399 9.695 1.00 98.44 111 ILE A O 1
ATOM 756 N N . GLU A 1 112 ? -2.771 7.163 11.936 1.00 97.56 112 GLU A N 1
ATOM 757 C CA . GLU A 1 112 ? -1.457 7.685 12.303 1.00 97.56 112 GLU A CA 1
ATOM 758 C C . GLU A 1 112 ? -0.703 6.640 13.135 1.00 97.56 112 GLU A C 1
ATOM 760 O O . GLU A 1 112 ? -1.231 6.130 14.128 1.00 97.56 112 GLU A O 1
ATOM 765 N N . VAL A 1 113 ? 0.516 6.293 12.718 1.00 97.94 113 VAL A N 1
ATOM 766 C CA . VAL A 1 113 ? 1.377 5.352 13.440 1.00 97.94 113 VAL A CA 1
ATOM 767 C C . VAL A 1 113 ? 2.787 5.908 13.595 1.00 97.94 113 VAL A C 1
ATOM 769 O O . VAL A 1 113 ? 3.442 6.199 12.601 1.00 97.94 113 VAL A O 1
ATOM 772 N N . THR A 1 114 ? 3.257 6.026 14.833 1.00 96.25 114 THR A N 1
ATOM 773 C CA . THR A 1 114 ? 4.573 6.578 15.200 1.00 96.25 114 THR A CA 1
ATOM 774 C C . THR A 1 114 ? 5.294 5.647 16.182 1.00 96.25 114 THR A C 1
ATOM 776 O O . THR A 1 114 ? 4.715 4.654 16.639 1.00 96.25 114 THR A O 1
ATOM 779 N N . GLY A 1 115 ? 6.562 5.924 16.508 1.00 95.00 115 GLY A N 1
ATOM 780 C CA . GLY A 1 115 ? 7.360 5.023 17.354 1.00 95.00 115 GLY A CA 1
ATOM 781 C C . GLY A 1 115 ? 7.460 3.615 16.749 1.00 95.00 115 GLY A C 1
ATOM 782 O O . GLY A 1 115 ? 7.594 3.489 15.543 1.00 95.00 115 GLY A O 1
ATOM 783 N N . HIS A 1 116 ? 7.342 2.561 17.555 1.00 95.75 116 HIS A N 1
ATOM 784 C CA . HIS A 1 116 ? 7.175 1.159 17.128 1.00 95.75 116 HIS A CA 1
ATOM 785 C C . HIS A 1 116 ? 5.694 0.718 17.110 1.00 95.75 116 HIS A C 1
ATOM 787 O O . HIS A 1 116 ? 5.386 -0.471 17.238 1.00 95.75 116 HIS A O 1
ATOM 793 N N . GLY A 1 117 ? 4.756 1.666 16.996 1.00 97.81 117 GLY A N 1
ATOM 794 C CA . GLY A 1 117 ? 3.325 1.380 17.003 1.00 97.81 117 GLY A CA 1
ATOM 795 C C . GLY A 1 117 ? 2.885 0.459 15.857 1.00 97.81 117 GLY A C 1
ATOM 796 O O . GLY A 1 117 ? 3.502 0.410 14.789 1.00 97.81 117 GLY A O 1
ATOM 797 N N . LEU A 1 118 ? 1.771 -0.252 16.050 1.00 98.44 118 LEU A N 1
ATOM 798 C CA . LEU A 1 118 ? 1.202 -1.154 15.046 1.00 98.44 118 LEU A CA 1
ATOM 799 C C . LEU A 1 118 ? -0.312 -0.983 14.913 1.00 98.44 118 LEU A C 1
ATOM 801 O O . LEU A 1 118 ? -1.058 -1.119 15.880 1.00 98.44 118 LEU A O 1
ATOM 805 N N . VAL A 1 119 ? -0.786 -0.815 13.679 1.00 98.88 119 VAL A N 1
ATOM 806 C CA . VAL A 1 119 ? -2.205 -0.953 13.330 1.00 98.88 119 VAL A CA 1
ATOM 807 C C . VAL A 1 119 ? -2.379 -2.127 12.368 1.00 98.88 119 VAL A C 1
ATOM 809 O O . VAL A 1 119 ? -1.827 -2.131 11.270 1.00 98.88 119 VAL A O 1
ATOM 812 N N . SER A 1 120 ? -3.168 -3.123 12.767 1.00 98.75 120 SER A N 1
ATOM 813 C CA . SER A 1 120 ? -3.514 -4.287 11.947 1.00 98.75 120 SER A CA 1
ATOM 814 C C . SER A 1 120 ? -5.018 -4.333 11.701 1.00 98.75 120 SER A C 1
ATOM 816 O O . SER A 1 120 ? -5.796 -4.476 12.644 1.00 98.75 120 SER A O 1
ATOM 818 N N . LEU A 1 121 ? -5.426 -4.251 10.434 1.00 98.88 121 LEU A N 1
ATOM 819 C CA . LEU A 1 121 ? -6.822 -4.328 10.003 1.00 98.88 121 LEU A CA 1
ATOM 820 C C . LEU A 1 121 ? -7.036 -5.582 9.156 1.00 98.88 121 LEU A C 1
ATOM 822 O O . LEU A 1 121 ? -6.306 -5.805 8.186 1.00 98.88 121 LEU A O 1
ATOM 826 N N . LYS A 1 122 ? -8.053 -6.377 9.491 1.00 98.56 122 LYS A N 1
ATOM 827 C CA . LYS A 1 122 ? -8.428 -7.573 8.737 1.00 98.56 122 LYS A CA 1
ATOM 828 C C . LYS A 1 122 ? -9.943 -7.679 8.578 1.00 98.56 122 LYS A C 1
ATOM 830 O O . LYS A 1 122 ? -10.678 -7.528 9.551 1.00 98.56 122 LYS A O 1
ATOM 835 N N . ALA A 1 123 ? -10.390 -7.938 7.350 1.00 98.19 123 ALA A N 1
ATOM 836 C CA . ALA A 1 123 ? -11.769 -8.321 7.058 1.00 98.19 123 ALA A CA 1
ATOM 837 C C . ALA A 1 123 ? -11.853 -9.799 6.647 1.00 98.19 123 ALA A C 1
ATOM 839 O O . ALA A 1 123 ? -11.066 -10.235 5.808 1.00 98.19 123 ALA A O 1
ATOM 840 N N . ASN A 1 124 ? -12.806 -10.547 7.203 1.00 96.50 124 ASN A N 1
ATOM 841 C CA . ASN A 1 124 ? -12.944 -11.994 6.972 1.00 96.50 124 ASN A CA 1
ATOM 842 C C . ASN A 1 124 ? -14.250 -12.399 6.266 1.00 96.50 124 ASN A C 1
ATOM 844 O O . ASN A 1 124 ? -14.426 -13.570 5.945 1.00 96.50 124 ASN A O 1
ATOM 848 N N . ASP A 1 125 ? -15.176 -11.462 6.025 1.00 95.38 125 ASP A N 1
ATOM 849 C CA . ASP A 1 125 ? -16.418 -11.751 5.299 1.00 95.38 125 ASP A CA 1
ATOM 850 C C . ASP A 1 125 ? -16.262 -11.415 3.815 1.00 95.38 125 ASP A C 1
ATOM 852 O O . ASP A 1 125 ? -16.336 -10.248 3.419 1.00 95.38 125 ASP A O 1
ATOM 856 N N . ALA A 1 126 ? -16.122 -12.439 2.972 1.00 93.06 126 ALA A N 1
ATOM 857 C CA . ALA A 1 126 ? -16.076 -12.280 1.518 1.00 93.06 126 ALA A CA 1
ATOM 858 C C . ALA A 1 126 ? -17.340 -11.618 0.926 1.00 93.06 126 ALA A C 1
ATOM 860 O O . ALA A 1 126 ? -17.304 -11.083 -0.182 1.00 93.06 126 ALA A O 1
ATOM 861 N N . SER A 1 127 ? -18.469 -11.650 1.644 1.00 93.44 127 SER A N 1
ATOM 862 C CA . SER A 1 127 ? -19.713 -10.968 1.261 1.00 93.44 127 SER A CA 1
ATOM 863 C C . SER A 1 127 ? -19.866 -9.568 1.870 1.00 93.44 127 SER A C 1
ATOM 865 O O . SER A 1 127 ? -20.795 -8.837 1.513 1.00 93.44 127 SER A O 1
ATOM 867 N N . GLY A 1 128 ? -18.955 -9.194 2.769 1.00 94.06 128 GLY A N 1
ATOM 868 C CA . GLY A 1 128 ? -18.952 -7.930 3.484 1.00 94.06 128 GLY A CA 1
ATOM 869 C C . GLY A 1 128 ? -18.412 -6.759 2.662 1.00 94.06 128 GLY A C 1
ATOM 870 O O . GLY A 1 128 ? -18.055 -6.869 1.489 1.00 94.06 128 GLY A O 1
ATOM 871 N N . THR A 1 129 ? -18.315 -5.594 3.304 1.00 97.06 129 THR A N 1
ATOM 872 C CA . THR A 1 129 ? -17.709 -4.396 2.694 1.00 97.06 129 THR A CA 1
ATOM 873 C C . THR A 1 129 ? -16.182 -4.429 2.716 1.00 97.06 129 THR A C 1
ATOM 875 O O . THR A 1 129 ? -15.552 -3.513 2.187 1.00 97.06 129 THR A O 1
ATOM 878 N N . GLY A 1 130 ? -15.594 -5.455 3.336 1.00 98.19 130 GLY A N 1
ATOM 879 C CA . GLY A 1 130 ? -14.154 -5.625 3.454 1.00 98.19 130 GLY A CA 1
ATOM 880 C C . GLY A 1 130 ? -13.504 -4.599 4.382 1.00 98.19 130 GLY A C 1
ATOM 881 O O . GLY A 1 130 ? -14.127 -4.164 5.356 1.00 98.19 130 GLY A O 1
ATOM 882 N N . VAL A 1 131 ? -12.254 -4.219 4.095 1.00 98.88 131 VAL A N 1
ATOM 883 C CA . VAL A 1 131 ? -11.562 -3.137 4.815 1.00 98.88 131 VAL A CA 1
ATOM 884 C C . VAL A 1 131 ? -11.687 -1.831 4.039 1.00 98.88 131 VAL A C 1
ATOM 886 O O . VAL A 1 131 ? -11.271 -1.744 2.887 1.00 98.88 131 VAL A O 1
ATOM 889 N N . GLN A 1 132 ? -12.205 -0.789 4.683 1.00 98.81 132 GLN A N 1
ATOM 890 C CA . GLN A 1 132 ? -12.305 0.556 4.122 1.00 98.81 132 GLN A CA 1
ATOM 891 C C . GLN A 1 132 ? -11.553 1.547 5.009 1.00 98.81 132 GLN A C 1
ATOM 893 O O . GLN A 1 132 ? -11.960 1.784 6.142 1.00 98.81 132 GLN A O 1
ATOM 898 N N . VAL A 1 133 ? -10.485 2.150 4.491 1.00 98.75 133 VAL A N 1
ATOM 899 C CA . VAL A 1 133 ? -9.758 3.252 5.130 1.00 98.75 133 VAL A CA 1
ATOM 900 C C . VAL A 1 133 ? -9.975 4.509 4.298 1.00 98.75 133 VAL A C 1
ATOM 902 O O . VAL A 1 133 ? -9.474 4.630 3.178 1.00 98.75 133 VAL A O 1
ATOM 905 N N . LEU A 1 134 ? -10.785 5.425 4.819 1.00 97.31 134 LEU A N 1
ATOM 906 C CA . LEU A 1 134 ? -11.325 6.550 4.065 1.00 97.31 134 LEU A CA 1
ATOM 907 C C . LEU A 1 134 ? -10.899 7.868 4.704 1.00 97.31 134 LEU A C 1
ATOM 909 O O . LEU A 1 134 ? -11.112 8.081 5.895 1.00 97.31 134 LEU A O 1
ATOM 913 N N . ASN A 1 135 ? -10.356 8.763 3.889 1.00 95.12 135 ASN A N 1
ATOM 914 C CA . ASN A 1 135 ? -10.044 10.133 4.274 1.00 95.12 135 ASN A CA 1
ATOM 915 C C . ASN A 1 135 ? -10.521 11.098 3.178 1.00 95.12 135 ASN A C 1
ATOM 917 O O . ASN A 1 135 ? -10.588 10.728 2.006 1.00 95.12 135 ASN A O 1
ATOM 921 N N . ASN A 1 136 ? -10.859 12.328 3.553 1.00 90.50 136 ASN A N 1
ATOM 922 C CA . ASN A 1 136 ? -11.258 13.395 2.633 1.00 90.50 136 ASN A CA 1
ATOM 923 C C . ASN A 1 136 ? -10.584 14.725 3.001 1.00 90.50 136 ASN A C 1
ATOM 925 O O . ASN A 1 136 ? -11.213 15.785 2.988 1.00 90.50 136 ASN A O 1
ATOM 929 N N . SER A 1 137 ? -9.313 14.654 3.383 1.00 88.19 137 SER A N 1
ATOM 930 C CA . SER A 1 137 ? -8.509 15.804 3.781 1.00 88.19 137 SER A CA 1
ATOM 931 C C . SER A 1 137 ? -7.263 15.932 2.903 1.00 88.19 137 SER A C 1
ATOM 933 O O . SER A 1 137 ? -6.915 15.024 2.141 1.00 88.19 137 SER A O 1
ATOM 935 N N . ASP A 1 138 ? -6.580 17.071 3.003 1.00 88.50 138 ASP A N 1
ATOM 936 C CA . ASP A 1 138 ? -5.282 17.278 2.345 1.00 88.50 138 ASP A CA 1
ATOM 937 C C . ASP A 1 138 ? -4.153 16.463 3.010 1.00 88.50 138 ASP A C 1
ATOM 939 O O . ASP A 1 138 ? -3.072 16.305 2.437 1.00 88.50 138 ASP A O 1
ATOM 943 N N . SER A 1 139 ? -4.402 15.926 4.208 1.00 92.00 139 SER A N 1
ATOM 944 C CA . SER A 1 139 ? -3.487 15.040 4.926 1.00 92.00 139 SER A CA 1
ATOM 945 C C . SER A 1 139 ? -3.484 13.633 4.311 1.00 92.00 139 SER A C 1
ATOM 947 O O . SER A 1 139 ? -4.454 13.233 3.660 1.00 92.00 139 SER A O 1
ATOM 949 N N . PRO A 1 140 ? -2.409 12.846 4.501 1.00 95.81 140 PRO A N 1
ATOM 950 C CA . PRO A 1 140 ? -2.384 11.454 4.063 1.00 95.81 140 PRO A CA 1
ATOM 951 C C . PRO A 1 140 ? -3.514 10.634 4.700 1.00 95.81 140 PRO A C 1
ATOM 953 O O . PRO A 1 140 ? -3.828 10.819 5.869 1.00 95.81 140 PRO A O 1
ATOM 956 N N . THR A 1 141 ? -4.110 9.689 3.964 1.00 98.12 141 THR A N 1
ATOM 957 C CA . THR A 1 141 ? -5.052 8.717 4.559 1.00 98.12 141 THR A CA 1
ATOM 958 C C . THR A 1 141 ? -4.363 7.863 5.626 1.00 98.12 141 THR A C 1
ATOM 960 O O . THR A 1 141 ? -4.937 7.632 6.688 1.00 98.12 141 THR A O 1
ATOM 963 N N . ILE A 1 142 ? -3.136 7.420 5.349 1.00 98.62 142 ILE A N 1
ATOM 964 C CA . ILE A 1 142 ? -2.280 6.666 6.263 1.00 98.62 142 ILE A CA 1
ATOM 965 C C . ILE A 1 142 ? -0.957 7.412 6.412 1.00 98.62 142 ILE A C 1
ATOM 967 O O . ILE A 1 142 ? -0.251 7.625 5.422 1.00 98.62 142 ILE A O 1
ATOM 971 N N . TYR A 1 143 ? -0.624 7.769 7.646 1.00 97.69 143 TYR A N 1
ATOM 972 C CA . TYR A 1 143 ? 0.681 8.286 8.025 1.00 97.69 143 TYR A CA 1
ATOM 973 C C . TYR A 1 143 ? 1.389 7.271 8.924 1.00 97.69 143 TYR A C 1
ATOM 975 O O . TYR A 1 143 ? 0.846 6.880 9.956 1.00 97.69 143 TYR A O 1
ATOM 983 N N . ALA A 1 144 ? 2.575 6.835 8.514 1.00 97.75 144 ALA A N 1
ATOM 984 C CA . ALA A 1 144 ? 3.476 6.022 9.319 1.00 97.75 144 ALA A CA 1
ATOM 985 C C . ALA A 1 144 ? 4.818 6.754 9.422 1.00 97.75 144 ALA A C 1
ATOM 987 O O . ALA A 1 144 ? 5.304 7.245 8.403 1.00 97.75 144 ALA A O 1
ATOM 988 N N . SER A 1 145 ? 5.392 6.861 10.617 1.00 96.56 145 SER A N 1
ATOM 989 C CA . SER A 1 145 ? 6.733 7.415 10.817 1.00 96.56 145 SER A CA 1
ATOM 990 C C . SER A 1 145 ? 7.518 6.666 11.888 1.00 96.56 145 SER A C 1
ATOM 992 O O . SER A 1 145 ? 6.974 5.818 12.597 1.00 96.56 145 SER A O 1
ATOM 994 N N . ASP A 1 146 ? 8.801 7.006 12.019 1.00 94.19 146 ASP A N 1
ATOM 995 C CA . ASP A 1 146 ? 9.759 6.367 12.930 1.00 94.19 146 ASP A CA 1
ATOM 996 C C . ASP A 1 146 ? 9.923 4.870 12.624 1.00 94.19 146 ASP A C 1
ATOM 998 O O . ASP A 1 146 ? 10.643 4.518 11.707 1.00 94.19 146 ASP A O 1
ATOM 1002 N N . GLU A 1 147 ? 9.253 3.966 13.325 1.00 95.25 147 GLU A N 1
ATOM 1003 C CA . GLU A 1 147 ? 9.238 2.522 13.044 1.00 95.25 147 GLU A CA 1
ATOM 1004 C C . GLU A 1 147 ? 7.788 1.990 12.985 1.00 95.25 147 GLU A C 1
ATOM 1006 O O . GLU A 1 147 ? 7.514 0.789 13.080 1.00 95.25 147 GLU A O 1
ATOM 1011 N N . GLY A 1 148 ? 6.829 2.906 12.818 1.00 97.06 148 GLY A N 1
ATOM 1012 C CA . GLY A 1 148 ? 5.405 2.636 12.872 1.00 97.06 148 GLY A CA 1
ATOM 1013 C C . GLY A 1 148 ? 4.939 1.773 11.707 1.00 97.06 148 GLY A C 1
ATOM 1014 O O . GLY A 1 148 ? 5.362 1.957 10.565 1.00 97.06 148 GLY A O 1
ATOM 1015 N N . SER A 1 149 ? 4.049 0.819 11.970 1.00 97.75 149 SER A N 1
ATOM 1016 C CA . SER A 1 149 ? 3.594 -0.130 10.952 1.00 97.75 149 SER A CA 1
ATOM 1017 C C . SER A 1 149 ? 2.076 -0.186 10.798 1.00 97.75 149 SER A C 1
ATOM 1019 O O . SER A 1 149 ? 1.324 -0.239 11.771 1.00 97.75 149 SER A O 1
ATOM 1021 N N . VAL A 1 150 ? 1.620 -0.246 9.546 1.00 98.81 150 VAL A N 1
ATOM 1022 C CA . VAL A 1 150 ? 0.219 -0.476 9.181 1.00 98.81 150 VAL A CA 1
ATOM 1023 C C . VAL A 1 150 ? 0.124 -1.694 8.277 1.00 98.81 150 VAL A C 1
ATOM 1025 O O . VAL A 1 150 ? 0.748 -1.752 7.216 1.00 98.81 150 VAL A O 1
ATOM 1028 N N . VAL A 1 151 ? -0.695 -2.663 8.676 1.00 98.69 151 VAL A N 1
ATOM 1029 C CA . VAL A 1 151 ? -0.951 -3.884 7.911 1.00 98.69 151 VAL A CA 1
ATOM 1030 C C . VAL A 1 151 ? -2.444 -4.004 7.642 1.00 98.69 151 VAL A C 1
ATOM 1032 O O . VAL A 1 151 ? -3.248 -4.039 8.570 1.00 98.69 151 VAL A O 1
ATOM 1035 N N . ILE A 1 152 ? -2.818 -4.089 6.366 1.00 98.88 152 ILE A N 1
ATOM 1036 C CA . ILE A 1 152 ? -4.210 -4.237 5.931 1.00 98.88 152 ILE A CA 1
ATOM 1037 C C . ILE A 1 152 ? -4.346 -5.533 5.139 1.00 98.88 152 ILE A C 1
ATOM 1039 O O . ILE A 1 152 ? -3.623 -5.739 4.164 1.00 98.88 152 ILE A O 1
ATOM 1043 N N . ARG A 1 153 ? -5.269 -6.403 5.551 1.00 98.25 153 ARG A N 1
ATOM 1044 C CA . ARG A 1 153 ? -5.538 -7.704 4.920 1.00 98.25 153 ARG A CA 1
ATOM 1045 C C . ARG A 1 153 ? -7.034 -7.934 4.754 1.00 98.25 153 ARG A C 1
ATOM 1047 O O . ARG A 1 153 ? -7.849 -7.334 5.452 1.00 98.25 153 ARG A O 1
ATOM 1054 N N . ALA A 1 154 ? -7.383 -8.836 3.852 1.00 97.25 154 ALA A N 1
ATOM 1055 C CA . ALA A 1 154 ? -8.743 -9.319 3.697 1.00 97.25 154 ALA A CA 1
ATOM 1056 C C . ALA A 1 154 ? -8.719 -10.762 3.189 1.00 97.25 154 ALA A C 1
ATOM 1058 O O . ALA A 1 154 ? -7.916 -11.081 2.317 1.00 97.25 154 ALA A O 1
ATOM 1059 N N . ASP A 1 155 ? -9.602 -11.609 3.712 1.00 94.88 155 ASP A N 1
ATOM 1060 C CA . ASP A 1 155 ? -9.770 -12.993 3.260 1.00 94.88 155 ASP A CA 1
ATOM 1061 C C . ASP A 1 155 ? -10.982 -13.071 2.323 1.00 94.88 155 ASP A C 1
ATOM 1063 O O . ASP A 1 155 ? -12.135 -13.079 2.756 1.00 94.88 155 ASP A O 1
ATOM 1067 N N . GLY A 1 156 ? -10.732 -12.983 1.014 1.00 94.50 156 GLY A N 1
ATOM 1068 C CA . GLY A 1 156 ? -11.780 -13.007 -0.010 1.00 94.50 156 GLY A CA 1
ATOM 1069 C C . GLY A 1 156 ? -12.701 -11.780 -0.044 1.00 94.50 156 GLY A C 1
ATOM 1070 O O . GLY A 1 156 ? -13.661 -11.781 -0.811 1.00 94.50 156 GLY A O 1
ATOM 1071 N N . ALA A 1 157 ? -12.419 -10.740 0.747 1.00 96.94 157 ALA A N 1
ATOM 1072 C CA . ALA A 1 157 ? -13.173 -9.484 0.804 1.00 96.94 157 ALA A CA 1
ATOM 1073 C C . ALA A 1 157 ? -12.401 -8.322 0.134 1.00 96.94 157 ALA A C 1
ATOM 1075 O O . ALA A 1 157 ? -11.186 -8.430 -0.070 1.00 96.94 157 ALA A O 1
ATOM 1076 N N . PRO A 1 158 ? -13.054 -7.198 -0.222 1.00 98.25 158 PRO A N 1
ATOM 1077 C CA . PRO A 1 158 ? -12.370 -6.076 -0.861 1.00 98.25 158 PRO A CA 1
ATOM 1078 C C . PRO A 1 158 ? -11.544 -5.236 0.130 1.00 98.25 158 PRO A C 1
ATOM 1080 O O . PRO A 1 158 ? -11.831 -5.175 1.324 1.00 98.25 158 PRO A O 1
ATOM 1083 N N . ILE A 1 159 ? -10.539 -4.516 -0.370 1.00 98.81 159 ILE A N 1
ATOM 1084 C CA . ILE A 1 159 ? -9.813 -3.480 0.376 1.00 98.81 159 ILE A CA 1
ATOM 1085 C C . ILE A 1 159 ? -9.923 -2.153 -0.376 1.00 98.81 159 ILE A C 1
ATOM 1087 O O . ILE A 1 159 ? -9.657 -2.086 -1.575 1.00 98.81 159 ILE A O 1
ATOM 1091 N N . GLN A 1 160 ? -10.277 -1.085 0.336 1.00 98.62 160 GLN A N 1
ATOM 1092 C CA . GLN A 1 160 ? -10.302 0.283 -0.177 1.00 98.62 160 GLN A CA 1
ATOM 1093 C C . GLN A 1 160 ? -9.478 1.191 0.736 1.00 98.62 160 GLN A C 1
ATOM 1095 O O . GLN A 1 160 ? -9.790 1.319 1.918 1.00 98.62 160 GLN A O 1
ATOM 1100 N N . VAL A 1 161 ? -8.456 1.852 0.193 1.00 98.75 161 VAL A N 1
ATOM 1101 C CA . VAL A 1 161 ? -7.675 2.882 0.894 1.00 98.75 161 VAL A CA 1
ATOM 1102 C C . VAL A 1 161 ? -7.693 4.144 0.044 1.00 98.75 161 VAL A C 1
ATOM 1104 O O . VAL A 1 161 ? -7.012 4.243 -0.974 1.00 98.75 161 VAL A O 1
ATOM 1107 N N . ILE A 1 162 ? -8.546 5.094 0.412 1.00 98.06 162 ILE A N 1
ATOM 1108 C CA . ILE A 1 162 ? -8.933 6.189 -0.481 1.00 98.06 162 ILE A CA 1
ATOM 1109 C C . ILE A 1 162 ? -8.717 7.520 0.223 1.00 98.06 162 ILE A C 1
ATOM 1111 O O . ILE A 1 162 ? -9.279 7.759 1.294 1.00 98.06 162 ILE A O 1
ATOM 1115 N N . ASN A 1 163 ? -7.953 8.408 -0.417 1.00 96.00 163 ASN A N 1
ATOM 1116 C CA . ASN A 1 163 ? -8.061 9.838 -0.170 1.00 96.00 163 ASN A CA 1
ATOM 1117 C C . ASN A 1 163 ? -8.996 10.476 -1.207 1.00 96.00 163 ASN A C 1
ATOM 1119 O O . ASN A 1 163 ? -8.662 10.603 -2.385 1.00 96.00 163 ASN A O 1
ATOM 1123 N N . GLN A 1 164 ? -10.181 10.884 -0.763 1.00 91.94 164 GLN A N 1
ATOM 1124 C CA . GLN A 1 164 ? -11.220 11.482 -1.599 1.00 91.94 164 GLN A CA 1
ATOM 1125 C C . GLN A 1 164 ? -10.865 12.895 -2.082 1.00 91.94 164 GLN A C 1
ATOM 1127 O O . GLN A 1 164 ? -11.395 13.323 -3.107 1.00 91.94 164 GLN A O 1
ATOM 1132 N N . SER A 1 165 ? -9.936 13.588 -1.409 1.00 89.88 165 SER A N 1
ATOM 1133 C CA . SER A 1 165 ? -9.408 14.875 -1.881 1.00 89.88 165 SER A CA 1
ATOM 1134 C C . SER A 1 165 ? -8.506 14.717 -3.113 1.00 89.88 165 SER A C 1
ATOM 1136 O O . SER A 1 165 ? -8.204 15.696 -3.795 1.00 89.88 165 SER A O 1
ATOM 1138 N N . GLY A 1 166 ? -8.068 13.486 -3.409 1.00 83.06 166 GLY A N 1
ATOM 1139 C CA . GLY A 1 166 ? -7.069 13.203 -4.436 1.00 83.06 166 GLY A CA 1
ATOM 1140 C C . GLY A 1 166 ? -5.645 13.603 -4.032 1.00 83.06 166 GLY A C 1
ATOM 1141 O O . GLY A 1 166 ? -4.749 13.645 -4.877 1.00 83.06 166 GLY A O 1
ATOM 1142 N N . GLY A 1 167 ? -5.419 13.914 -2.753 1.00 88.44 167 GLY A N 1
ATOM 1143 C CA . GLY A 1 167 ? -4.107 14.234 -2.200 1.00 88.44 167 GLY A CA 1
ATOM 1144 C C . GLY A 1 167 ? -3.219 13.004 -1.989 1.00 88.44 167 GLY A C 1
ATOM 1145 O O . GLY A 1 167 ? -3.144 12.091 -2.815 1.00 88.44 167 GLY A O 1
ATOM 1146 N N . GLN A 1 168 ? -2.505 12.990 -0.868 1.00 95.38 168 GLN A N 1
ATOM 1147 C CA . GLN A 1 168 ? -1.664 11.870 -0.452 1.00 95.38 168 GLN A CA 1
ATOM 1148 C C . GLN A 1 168 ? -2.534 10.738 0.120 1.00 95.38 168 GLN A C 1
ATOM 1150 O O . GLN A 1 168 ? -3.413 10.997 0.935 1.00 95.38 168 GLN A O 1
ATOM 1155 N N . VAL A 1 169 ? -2.298 9.481 -0.259 1.00 98.38 169 VAL A N 1
ATOM 1156 C CA . VAL A 1 169 ? -2.948 8.325 0.387 1.00 98.38 169 VAL A CA 1
ATOM 1157 C C . VAL A 1 169 ? -2.056 7.699 1.448 1.00 98.38 169 VAL A C 1
ATOM 1159 O O . VAL A 1 169 ? -2.529 7.415 2.543 1.00 98.38 169 VAL A O 1
ATOM 1162 N N . ILE A 1 170 ? -0.765 7.536 1.161 1.00 98.56 170 ILE A N 1
ATOM 1163 C CA . ILE A 1 170 ? 0.201 6.928 2.081 1.00 98.56 170 ILE A CA 1
ATOM 1164 C C . ILE A 1 170 ? 1.423 7.829 2.168 1.00 98.56 170 ILE A C 1
ATOM 1166 O O . ILE A 1 170 ? 2.065 8.080 1.149 1.00 98.56 170 ILE A O 1
ATOM 1170 N N . LEU A 1 171 ? 1.755 8.282 3.371 1.00 97.94 171 LEU A N 1
ATOM 1171 C CA . LEU A 1 171 ? 3.049 8.872 3.693 1.00 97.94 171 LEU A CA 1
ATOM 1172 C C . LEU A 1 171 ? 3.726 7.971 4.724 1.00 97.94 171 LEU A C 1
ATOM 1174 O O . LEU A 1 171 ? 3.216 7.822 5.829 1.00 97.94 171 LEU A O 1
ATOM 1178 N N . SER A 1 172 ? 4.838 7.362 4.330 1.00 97.69 172 SER A N 1
ATOM 1179 C CA . SER A 1 172 ? 5.630 6.468 5.168 1.00 97.69 172 SER A CA 1
ATOM 1180 C C . SER A 1 172 ? 7.020 7.076 5.335 1.00 97.69 172 SER A C 1
ATOM 1182 O O . SER A 1 172 ? 7.763 7.173 4.360 1.00 97.69 172 SER A O 1
ATOM 1184 N N . ASP A 1 173 ? 7.334 7.535 6.539 1.00 95.94 173 ASP A N 1
ATOM 1185 C CA . ASP A 1 173 ? 8.541 8.284 6.893 1.00 95.94 173 ASP A CA 1
ATOM 1186 C C . ASP A 1 173 ? 9.267 7.612 8.067 1.00 95.94 173 ASP A C 1
ATOM 1188 O O . ASP A 1 173 ? 9.414 8.162 9.161 1.00 95.94 173 ASP A O 1
ATOM 1192 N N . ASN A 1 174 ? 9.638 6.355 7.849 1.00 88.06 174 ASN A N 1
ATOM 1193 C CA . ASN A 1 174 ? 10.198 5.465 8.862 1.00 88.06 174 ASN A CA 1
ATOM 1194 C C . ASN A 1 174 ? 11.702 5.318 8.701 1.00 88.06 174 ASN A C 1
ATOM 1196 O O . ASN A 1 174 ? 12.145 5.175 7.576 1.00 88.06 174 ASN A O 1
ATOM 1200 N N . ALA A 1 175 ? 12.412 5.199 9.819 1.00 88.56 175 ALA A N 1
ATOM 1201 C CA . ALA A 1 175 ? 13.835 4.931 9.977 1.00 88.56 175 ALA A CA 1
ATOM 1202 C C . ALA A 1 175 ? 14.221 3.432 9.951 1.00 88.56 175 ALA A C 1
ATOM 1204 O O . ALA A 1 175 ? 15.357 3.096 10.290 1.00 88.56 175 ALA A O 1
ATOM 1205 N N . ASP A 1 176 ? 13.300 2.527 9.582 1.00 88.75 176 ASP A N 1
ATOM 1206 C CA . ASP A 1 176 ? 13.554 1.080 9.469 1.00 88.75 176 ASP A CA 1
ATOM 1207 C C . ASP A 1 176 ? 12.856 0.461 8.229 1.00 88.75 176 ASP A C 1
ATOM 1209 O O . ASP A 1 176 ? 11.620 0.489 8.142 1.00 88.75 176 ASP A O 1
ATOM 1213 N N . PRO A 1 177 ? 13.599 -0.202 7.315 1.00 83.00 177 PRO A N 1
ATOM 1214 C CA . PRO A 1 177 ? 13.064 -0.775 6.069 1.00 83.00 177 PRO A CA 1
ATOM 1215 C C . PRO A 1 177 ? 12.168 -2.007 6.253 1.00 83.00 177 PRO A C 1
ATOM 1217 O O . PRO A 1 177 ? 11.552 -2.488 5.293 1.00 83.00 177 PRO A O 1
ATOM 1220 N N . SER A 1 178 ? 12.096 -2.557 7.464 1.00 87.00 178 SER A N 1
ATOM 1221 C CA . SER A 1 178 ? 11.174 -3.632 7.836 1.00 87.00 178 SER A CA 1
ATOM 1222 C C . SER A 1 178 ? 9.789 -3.128 8.251 1.00 87.00 178 SER A C 1
ATOM 1224 O O . SER A 1 178 ? 8.864 -3.935 8.370 1.00 87.00 178 SER A O 1
ATOM 1226 N N . THR A 1 179 ? 9.631 -1.811 8.401 1.00 91.50 179 THR A N 1
ATOM 1227 C CA . THR A 1 179 ? 8.417 -1.147 8.891 1.00 91.50 179 THR A CA 1
ATOM 1228 C C . THR A 1 179 ? 7.786 -0.256 7.815 1.00 91.50 179 THR A C 1
ATOM 1230 O O . THR A 1 179 ? 8.385 0.009 6.771 1.00 91.50 179 THR A O 1
ATOM 1233 N N . GLY A 1 180 ? 6.546 0.180 8.045 1.00 96.06 180 GLY A N 1
ATOM 1234 C CA . GLY A 1 180 ? 5.810 1.069 7.143 1.00 96.06 180 GLY A CA 1
ATOM 1235 C C . GLY A 1 180 ? 4.435 0.516 6.795 1.00 96.06 180 GLY A C 1
ATOM 1236 O O . GLY A 1 180 ? 3.740 -0.032 7.649 1.00 96.06 180 GLY A O 1
ATOM 1237 N N . VAL A 1 181 ? 4.011 0.647 5.539 1.00 98.69 181 VAL A N 1
ATOM 1238 C CA . VAL A 1 181 ? 2.640 0.302 5.130 1.00 98.69 181 VAL A CA 1
ATOM 1239 C C . VAL A 1 181 ? 2.623 -0.915 4.215 1.00 98.69 181 VAL A C 1
ATOM 1241 O O . VAL A 1 181 ? 3.245 -0.917 3.157 1.00 98.69 181 VAL A O 1
ATOM 1244 N N . THR A 1 182 ? 1.867 -1.947 4.587 1.00 98.50 182 THR A N 1
ATOM 1245 C CA . THR A 1 182 ? 1.614 -3.124 3.743 1.00 98.50 182 THR A CA 1
ATOM 1246 C C . THR A 1 182 ? 0.118 -3.339 3.546 1.00 98.50 182 THR A C 1
ATOM 1248 O O . THR A 1 182 ? -0.625 -3.555 4.503 1.00 98.50 182 THR A O 1
ATOM 1251 N N . ILE A 1 183 ? -0.314 -3.345 2.287 1.00 98.75 183 ILE A N 1
ATOM 1252 C CA . ILE A 1 183 ? -1.690 -3.619 1.871 1.00 98.75 183 ILE A CA 1
ATOM 1253 C C . ILE A 1 183 ? -1.709 -4.936 1.099 1.00 98.75 183 ILE A C 1
ATOM 1255 O O . ILE A 1 183 ? -1.039 -5.063 0.074 1.00 98.75 183 ILE A O 1
ATOM 1259 N N . ASN A 1 184 ? -2.504 -5.890 1.592 1.00 98.06 184 ASN A N 1
ATOM 1260 C CA . ASN A 1 184 ? -2.804 -7.172 0.949 1.00 98.06 184 ASN A CA 1
ATOM 1261 C C . ASN A 1 184 ? -1.567 -8.036 0.638 1.00 98.06 184 ASN A C 1
ATOM 1263 O O . ASN A 1 184 ? -1.491 -8.699 -0.393 1.00 98.06 184 ASN A O 1
ATOM 1267 N N . GLY A 1 185 ? -0.567 -8.035 1.524 1.00 94.00 185 GLY A N 1
ATOM 1268 C CA . GLY A 1 185 ? 0.695 -8.755 1.296 1.00 94.00 185 GLY A CA 1
ATOM 1269 C C . GLY A 1 185 ? 0.561 -10.278 1.108 1.00 94.00 185 GLY A C 1
ATOM 1270 O O . GLY A 1 185 ? 1.508 -10.915 0.656 1.00 94.00 185 GLY A O 1
ATOM 1271 N N . ASP A 1 186 ? -0.591 -10.858 1.447 1.00 91.31 186 ASP A N 1
ATOM 1272 C CA . ASP A 1 186 ? -0.960 -12.265 1.256 1.00 91.31 186 ASP A CA 1
ATOM 1273 C C . ASP A 1 186 ? -1.725 -12.543 -0.052 1.00 91.31 186 ASP A C 1
ATOM 1275 O O . ASP A 1 186 ? -1.913 -13.713 -0.388 1.00 91.31 186 ASP A O 1
ATOM 1279 N N . LEU A 1 187 ? -2.106 -11.504 -0.812 1.00 92.69 187 LEU A N 1
ATOM 1280 C CA . LEU A 1 187 ? -2.843 -11.591 -2.082 1.00 92.69 187 LEU A CA 1
ATOM 1281 C C . LEU A 1 187 ? -4.189 -12.335 -1.963 1.00 92.69 187 LEU A C 1
ATOM 1283 O O . LEU A 1 187 ? -4.585 -13.055 -2.881 1.00 92.69 187 LEU A O 1
ATOM 1287 N N . GLN A 1 188 ? 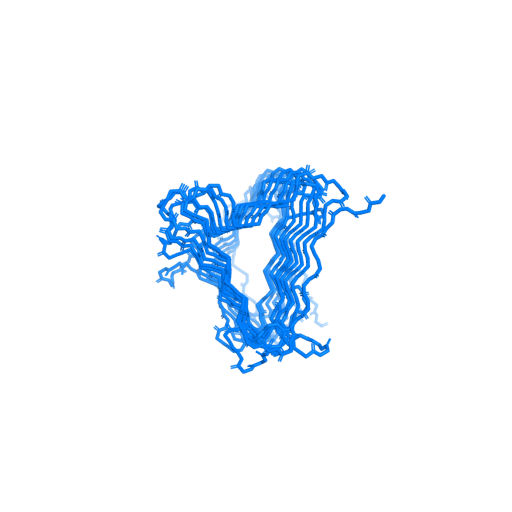-4.891 -12.178 -0.836 1.00 94.50 188 GLN A N 1
ATOM 1288 C CA . GLN A 1 188 ? -6.172 -12.857 -0.577 1.00 94.50 188 GLN A CA 1
ATOM 1289 C C . GLN A 1 188 ? -7.408 -11.974 -0.790 1.00 94.50 188 GLN A C 1
ATOM 1291 O O . GLN A 1 188 ? -8.519 -12.500 -0.892 1.00 94.50 188 GLN A O 1
ATOM 1296 N N . ALA A 1 189 ? -7.244 -10.652 -0.902 1.00 97.19 189 ALA A N 1
ATOM 1297 C CA . ALA A 1 189 ? -8.365 -9.751 -1.148 1.00 97.19 189 ALA A CA 1
ATOM 1298 C C . ALA A 1 189 ? -9.040 -10.021 -2.506 1.00 97.19 189 ALA A C 1
ATOM 1300 O O . ALA A 1 189 ? -8.380 -10.328 -3.503 1.00 97.19 189 ALA A O 1
ATOM 1301 N N . SER A 1 190 ? -10.363 -9.838 -2.568 1.00 97.06 190 SER A N 1
ATOM 1302 C CA . SER A 1 190 ? -11.139 -9.991 -3.811 1.00 97.06 190 SER A CA 1
ATOM 1303 C C . SER A 1 190 ? -10.955 -8.839 -4.798 1.00 97.06 190 SER A C 1
ATOM 1305 O O . SER A 1 190 ? -11.247 -8.991 -5.982 1.00 97.06 190 SER A O 1
ATOM 1307 N N . SER A 1 191 ? -10.555 -7.675 -4.288 1.00 98.00 191 SER A N 1
ATOM 1308 C CA . SER A 1 191 ? -10.176 -6.485 -5.051 1.00 98.00 191 SER A CA 1
ATOM 1309 C C . SER A 1 191 ? -9.421 -5.526 -4.134 1.00 98.00 191 SER A C 1
ATOM 1311 O O . SER A 1 191 ? -9.811 -5.382 -2.972 1.00 98.00 191 SER A O 1
ATOM 1313 N N . VAL A 1 192 ? -8.431 -4.800 -4.646 1.00 98.69 192 VAL A N 1
ATOM 1314 C CA . VAL A 1 192 ? -7.722 -3.740 -3.910 1.00 98.69 192 VAL A CA 1
ATOM 1315 C C . VAL A 1 192 ? -7.832 -2.424 -4.664 1.00 98.69 192 VAL A C 1
ATOM 1317 O O . VAL A 1 192 ? -7.482 -2.349 -5.835 1.00 98.69 192 VAL A O 1
ATOM 1320 N N . GLN A 1 193 ? -8.332 -1.384 -4.002 1.00 98.50 193 GLN A N 1
ATOM 1321 C CA . GLN A 1 193 ? -8.522 -0.061 -4.591 1.00 98.50 193 GLN A CA 1
ATOM 1322 C C . GLN A 1 193 ? -7.805 0.991 -3.757 1.00 98.50 193 GLN A C 1
ATOM 1324 O O . GLN A 1 193 ? -8.194 1.268 -2.620 1.00 98.50 193 GLN A O 1
ATOM 1329 N N . VAL A 1 194 ? -6.777 1.606 -4.336 1.00 98.69 194 VAL A N 1
ATOM 1330 C CA . VAL A 1 194 ? -5.982 2.644 -3.678 1.00 98.69 194 VAL A CA 1
ATOM 1331 C C . VAL A 1 194 ? -6.042 3.936 -4.490 1.00 98.69 194 VAL A C 1
ATOM 1333 O O . VAL A 1 194 ? -5.812 3.933 -5.699 1.00 98.69 194 VAL A O 1
ATOM 1336 N N . VAL A 1 195 ? -6.377 5.060 -3.846 1.00 98.31 195 VAL A N 1
ATOM 1337 C CA . VAL A 1 195 ? -6.505 6.369 -4.517 1.00 98.31 195 VAL A CA 1
ATOM 1338 C C . VAL A 1 195 ? -5.784 7.457 -3.739 1.00 98.31 195 VAL A C 1
ATOM 1340 O O . VAL A 1 195 ? -6.156 7.754 -2.605 1.00 98.31 195 VAL A O 1
ATOM 1343 N N . GLY A 1 196 ? -4.808 8.083 -4.393 1.00 98.12 196 GLY A N 1
ATOM 1344 C CA . GLY A 1 196 ? -3.983 9.175 -3.883 1.00 98.12 196 GLY A CA 1
ATOM 1345 C C . GLY A 1 196 ? -2.493 8.910 -4.110 1.00 98.12 196 GLY A C 1
ATOM 1346 O O . GLY A 1 196 ? -2.097 7.840 -4.564 1.00 98.12 196 GLY A O 1
ATOM 1347 N N . ASN A 1 197 ? -1.653 9.904 -3.836 1.00 98.25 197 ASN A N 1
ATOM 1348 C CA . ASN A 1 197 ? -0.204 9.796 -4.021 1.00 98.25 197 ASN A CA 1
ATOM 1349 C C . ASN A 1 197 ? 0.457 8.955 -2.921 1.00 98.25 197 ASN A C 1
ATOM 1351 O O . ASN A 1 197 ? -0.018 8.925 -1.784 1.00 98.25 197 ASN A O 1
ATOM 1355 N N . VAL A 1 198 ? 1.571 8.308 -3.259 1.00 98.69 198 VAL A N 1
ATOM 1356 C CA . VAL A 1 198 ? 2.334 7.445 -2.345 1.00 98.69 198 VAL A CA 1
ATOM 1357 C C . VAL A 1 198 ? 3.737 8.009 -2.162 1.00 98.69 198 VAL A C 1
ATOM 1359 O O . VAL A 1 198 ? 4.400 8.356 -3.138 1.00 98.69 198 VAL A O 1
ATOM 1362 N N . THR A 1 199 ? 4.197 8.084 -0.917 1.00 98.44 199 THR A N 1
ATOM 1363 C CA . THR A 1 199 ? 5.541 8.551 -0.570 1.00 98.44 199 THR A CA 1
ATOM 1364 C C . THR A 1 199 ? 6.133 7.624 0.478 1.00 98.44 199 THR A C 1
ATOM 1366 O O . THR A 1 199 ? 5.504 7.390 1.509 1.00 98.44 199 THR A O 1
ATOM 1369 N N . ALA A 1 200 ? 7.337 7.133 0.204 1.00 98.19 200 ALA A N 1
ATOM 1370 C CA . ALA A 1 200 ? 8.207 6.471 1.163 1.00 98.19 200 ALA A CA 1
ATOM 1371 C C . ALA A 1 200 ? 9.514 7.275 1.287 1.00 98.19 200 ALA A C 1
ATOM 1373 O O . ALA A 1 200 ? 10.129 7.602 0.264 1.00 98.19 200 ALA A O 1
ATOM 1374 N N . SER A 1 201 ? 9.918 7.599 2.512 1.00 96.06 201 SER A N 1
ATOM 1375 C CA . SER A 1 201 ? 11.151 8.327 2.837 1.00 96.06 201 SER A CA 1
ATOM 1376 C C . SER A 1 201 ? 11.834 7.772 4.090 1.00 96.06 201 SER A C 1
ATOM 1378 O O . SER A 1 201 ? 11.217 7.042 4.859 1.00 96.06 201 SER A O 1
ATOM 1380 N N . ASN A 1 202 ? 13.106 8.138 4.283 1.00 92.25 202 ASN A N 1
ATOM 1381 C CA . ASN A 1 202 ? 13.900 7.889 5.493 1.00 92.25 202 ASN A CA 1
ATOM 1382 C C . ASN A 1 202 ? 14.245 6.423 5.829 1.00 92.25 202 ASN A C 1
ATOM 1384 O O . ASN A 1 202 ? 14.497 6.145 6.988 1.00 92.25 202 ASN A O 1
ATOM 1388 N N . ASP A 1 203 ? 14.402 5.536 4.841 1.00 92.00 203 ASP A N 1
ATOM 1389 C CA . ASP A 1 203 ? 14.518 4.066 4.980 1.00 92.00 203 ASP A CA 1
ATOM 1390 C C . ASP A 1 203 ? 13.178 3.339 5.197 1.00 92.00 203 ASP A C 1
ATOM 1392 O O . ASP A 1 203 ? 13.146 2.210 5.672 1.00 92.00 203 ASP A O 1
ATOM 1396 N N . SER A 1 204 ? 12.055 3.927 4.779 1.00 94.81 204 SER A N 1
ATOM 1397 C CA . SER A 1 204 ? 10.729 3.318 4.924 1.00 94.81 204 SER A CA 1
ATOM 1398 C C . SER A 1 204 ? 10.347 2.358 3.797 1.00 94.81 204 SER A C 1
ATOM 1400 O O . SER A 1 204 ? 10.973 2.299 2.732 1.00 94.81 204 SER A O 1
ATOM 1402 N N . ARG A 1 205 ? 9.238 1.637 4.001 1.00 95.81 205 ARG A N 1
ATOM 1403 C CA . ARG A 1 205 ? 8.641 0.743 3.013 1.00 95.81 205 ARG A CA 1
ATOM 1404 C C . ARG A 1 205 ? 7.139 0.963 2.836 1.00 95.81 205 ARG A C 1
ATOM 1406 O O . ARG A 1 205 ? 6.368 0.964 3.791 1.00 95.81 205 ARG A O 1
ATOM 1413 N N . VAL A 1 206 ? 6.705 1.003 1.577 1.00 98.62 206 VAL A N 1
ATOM 1414 C CA . VAL A 1 206 ? 5.296 0.853 1.187 1.00 98.62 206 VAL A CA 1
ATOM 1415 C C . VAL A 1 206 ? 5.151 -0.343 0.251 1.00 98.62 206 VAL A C 1
ATOM 1417 O O . VAL A 1 206 ? 5.860 -0.448 -0.747 1.00 98.62 206 VAL A O 1
ATOM 1420 N N . ALA A 1 207 ? 4.232 -1.254 0.550 1.00 98.31 207 ALA A N 1
ATOM 1421 C CA . ALA A 1 207 ? 3.914 -2.402 -0.289 1.00 98.31 207 ALA A CA 1
ATOM 1422 C C . ALA A 1 207 ? 2.411 -2.465 -0.570 1.00 98.31 207 ALA A C 1
ATOM 1424 O O . ALA A 1 207 ? 1.602 -2.524 0.356 1.00 98.31 207 ALA A O 1
ATOM 1425 N N . ILE A 1 208 ? 2.045 -2.466 -1.851 1.00 98.75 208 ILE A N 1
ATOM 1426 C CA . ILE A 1 208 ? 0.664 -2.551 -2.326 1.00 98.75 208 ILE A CA 1
ATOM 1427 C C . ILE A 1 208 ? 0.572 -3.738 -3.277 1.00 98.75 208 ILE A C 1
ATOM 1429 O O . ILE A 1 208 ? 1.241 -3.793 -4.309 1.00 98.75 208 ILE A O 1
ATOM 1433 N N . HIS A 1 209 ? -0.249 -4.705 -2.895 1.00 98.00 209 HIS A N 1
ATOM 1434 C CA . HIS A 1 209 ? -0.458 -5.932 -3.641 1.00 98.00 209 HIS A CA 1
ATOM 1435 C C . HIS A 1 209 ? -1.904 -5.949 -4.134 1.00 98.00 209 HIS A C 1
ATOM 1437 O O . HIS A 1 209 ? -2.838 -6.034 -3.345 1.00 98.00 209 HIS A O 1
ATOM 1443 N N . GLU A 1 210 ? -2.110 -5.846 -5.435 1.00 93.12 210 GLU A N 1
ATOM 1444 C CA . GLU A 1 210 ? -3.429 -5.814 -6.052 1.00 93.12 210 GLU A CA 1
ATOM 1445 C C . GLU A 1 210 ? -3.822 -7.205 -6.538 1.00 93.12 210 GLU A C 1
ATOM 1447 O O . GLU A 1 210 ? -3.115 -7.825 -7.339 1.00 93.12 210 GLU A O 1
ATOM 1452 N N . SER A 1 211 ? -4.956 -7.699 -6.037 1.00 90.12 211 SER A N 1
ATOM 1453 C CA . SER A 1 211 ? -5.500 -9.013 -6.374 1.00 90.12 211 SER A CA 1
ATOM 1454 C C . SER A 1 211 ? -6.991 -8.954 -6.641 1.00 90.12 211 SER A C 1
ATOM 1456 O O . SER A 1 211 ? -7.729 -8.256 -5.953 1.00 90.12 211 SER A O 1
ATOM 1458 N N . GLY A 1 212 ? -7.428 -9.747 -7.616 1.00 90.06 212 GLY A N 1
ATOM 1459 C CA . GLY A 1 212 ? -8.835 -9.906 -7.955 1.00 90.06 212 GLY A CA 1
ATOM 1460 C C . GLY A 1 212 ? -9.410 -8.773 -8.808 1.00 90.06 212 GLY A C 1
ATOM 1461 O O . GLY A 1 212 ? -8.769 -7.748 -9.057 1.00 90.06 212 GLY A O 1
ATOM 1462 N N . ALA A 1 213 ? -10.620 -9.019 -9.308 1.00 92.44 213 ALA A N 1
ATOM 1463 C CA . ALA A 1 213 ? -11.223 -8.244 -10.384 1.00 92.44 213 ALA A CA 1
ATOM 1464 C C . ALA A 1 213 ? -11.537 -6.800 -9.968 1.00 92.44 213 ALA A C 1
ATOM 1466 O O . ALA A 1 213 ? -12.143 -6.560 -8.922 1.00 92.44 213 ALA A O 1
ATOM 1467 N N . GLY A 1 214 ? -11.189 -5.837 -10.823 1.00 93.06 214 GLY A N 1
ATOM 1468 C CA . GLY A 1 214 ? -11.482 -4.419 -10.584 1.00 93.06 214 GLY A CA 1
ATOM 1469 C C . GLY A 1 214 ? -10.573 -3.749 -9.548 1.00 93.06 214 GLY A C 1
ATOM 1470 O O . GLY A 1 214 ? -10.944 -2.709 -8.989 1.00 93.06 214 GLY A O 1
ATOM 1471 N N . SER A 1 215 ? -9.402 -4.340 -9.295 1.00 98.06 215 SER A N 1
ATOM 1472 C CA . SER A 1 215 ? -8.338 -3.713 -8.511 1.00 98.06 215 SER A CA 1
ATOM 1473 C C . SER A 1 215 ? -7.677 -2.567 -9.273 1.00 98.06 215 SER A C 1
ATOM 1475 O O . SER A 1 215 ? -7.568 -2.612 -10.500 1.00 98.06 215 SER A O 1
ATOM 1477 N N . TYR A 1 216 ? -7.251 -1.528 -8.559 1.00 98.38 216 TYR A N 1
ATOM 1478 C CA . TYR A 1 216 ? -6.487 -0.437 -9.150 1.00 98.38 216 TYR A CA 1
ATOM 1479 C C . TYR A 1 216 ? -5.721 0.396 -8.120 1.00 98.38 216 TYR A C 1
ATOM 1481 O O . TYR A 1 216 ? -6.204 0.656 -7.010 1.00 98.38 216 TYR A O 1
ATOM 1489 N N . LEU A 1 217 ? -4.622 0.982 -8.598 1.00 98.56 217 LEU A N 1
ATOM 1490 C CA . LEU A 1 217 ? -3.907 2.078 -7.962 1.00 98.56 217 LEU A CA 1
ATOM 1491 C C . LEU A 1 217 ? -4.067 3.325 -8.824 1.00 98.56 217 LEU A C 1
ATOM 1493 O O . LEU A 1 217 ? -3.672 3.369 -9.989 1.00 98.56 217 LEU A O 1
ATOM 1497 N N . LYS A 1 218 ? -4.624 4.379 -8.235 1.00 98.38 218 LYS A N 1
ATOM 1498 C CA . LYS A 1 218 ? -4.755 5.693 -8.863 1.00 98.38 218 LYS A CA 1
ATOM 1499 C C . LYS A 1 218 ? -3.909 6.712 -8.118 1.00 98.38 218 LYS A C 1
ATOM 1501 O O . LYS A 1 218 ? -4.373 7.326 -7.159 1.00 98.38 218 LYS A O 1
ATOM 1506 N N . ALA A 1 219 ? -2.683 6.917 -8.587 1.00 98.38 219 ALA A N 1
ATOM 1507 C CA . ALA A 1 219 ? -1.724 7.848 -7.998 1.00 98.38 219 ALA A CA 1
ATOM 1508 C C . ALA A 1 219 ? -1.126 8.736 -9.087 1.00 98.38 219 ALA A C 1
ATOM 1510 O O . ALA A 1 219 ? -0.623 8.236 -10.089 1.00 98.38 219 ALA A O 1
ATOM 1511 N N . ASN A 1 220 ? -1.153 10.059 -8.906 1.00 98.25 220 ASN A N 1
ATOM 1512 C CA . ASN A 1 220 ? -0.472 10.957 -9.845 1.00 98.25 220 ASN A CA 1
ATOM 1513 C C . ASN A 1 220 ? 1.043 10.816 -9.695 1.00 98.25 220 ASN A C 1
ATOM 1515 O O . ASN A 1 220 ? 1.763 10.863 -10.691 1.00 98.25 220 ASN A O 1
ATOM 1519 N N . LYS A 1 221 ? 1.500 10.625 -8.453 1.00 97.94 221 LYS A N 1
ATOM 1520 C CA . LYS A 1 221 ? 2.908 10.479 -8.118 1.00 97.94 221 LYS A CA 1
ATOM 1521 C C . LYS A 1 221 ? 3.145 9.386 -7.078 1.00 97.94 221 LYS A C 1
ATOM 1523 O O . LYS A 1 221 ? 2.429 9.304 -6.078 1.00 97.94 221 LYS A O 1
ATOM 1528 N N . ILE A 1 222 ? 4.194 8.606 -7.309 1.00 98.75 222 ILE A N 1
ATOM 1529 C CA . ILE A 1 222 ? 4.834 7.719 -6.340 1.00 98.75 222 ILE A CA 1
ATOM 1530 C C . ILE A 1 222 ? 6.263 8.215 -6.131 1.00 98.75 222 ILE A C 1
ATOM 1532 O O . ILE A 1 222 ? 6.993 8.430 -7.099 1.00 98.75 222 ILE A O 1
ATOM 1536 N N . THR A 1 223 ? 6.659 8.399 -4.875 1.00 98.56 223 THR A N 1
ATOM 1537 C CA . THR A 1 223 ? 8.009 8.835 -4.504 1.00 98.56 223 THR A CA 1
ATOM 1538 C C . THR A 1 223 ? 8.642 7.835 -3.549 1.00 98.56 223 THR A C 1
ATOM 1540 O O . THR A 1 223 ? 8.003 7.413 -2.588 1.00 98.56 223 THR A O 1
ATOM 1543 N N . ALA A 1 224 ? 9.896 7.481 -3.806 1.00 98.12 224 ALA A N 1
ATOM 1544 C CA . ALA A 1 224 ? 10.703 6.626 -2.949 1.00 98.12 224 ALA A CA 1
ATOM 1545 C C . ALA A 1 224 ? 12.101 7.246 -2.806 1.00 98.12 224 ALA A C 1
ATOM 1547 O O . ALA A 1 224 ? 12.883 7.212 -3.755 1.00 98.12 224 ALA A O 1
ATOM 1548 N N . SER A 1 225 ? 12.392 7.844 -1.650 1.00 96.69 225 SER A N 1
ATOM 1549 C CA . SER A 1 225 ? 13.659 8.545 -1.399 1.00 96.69 225 SER A CA 1
ATOM 1550 C C . SER A 1 225 ? 14.448 7.845 -0.310 1.00 96.69 225 SER A C 1
ATOM 1552 O O . SER A 1 225 ? 13.991 7.798 0.831 1.00 96.69 225 SER A O 1
ATOM 1554 N N . ASP A 1 226 ? 15.564 7.210 -0.689 1.00 95.25 226 ASP A N 1
ATOM 1555 C CA . ASP A 1 226 ? 16.278 6.259 0.176 1.00 95.25 226 ASP A CA 1
ATOM 1556 C C . ASP A 1 226 ? 15.290 5.294 0.867 1.00 95.25 226 ASP A C 1
ATOM 1558 O O . ASP A 1 226 ? 15.317 5.077 2.066 1.00 95.25 226 ASP A O 1
ATOM 1562 N N . SER A 1 227 ? 14.291 4.814 0.122 1.00 97.38 227 SER A N 1
ATOM 1563 C CA . SER A 1 227 ? 13.144 4.053 0.640 1.00 97.38 227 SER A CA 1
ATOM 1564 C C . SER A 1 227 ? 12.526 3.183 -0.436 1.00 97.38 227 SER A C 1
ATOM 1566 O O . SER A 1 227 ? 12.881 3.292 -1.614 1.00 97.38 227 SER A O 1
ATOM 1568 N N . TRP A 1 228 ? 11.650 2.262 -0.039 1.00 97.06 228 TRP A N 1
ATOM 1569 C CA . TRP A 1 228 ? 11.189 1.176 -0.897 1.00 97.06 228 TRP A CA 1
ATOM 1570 C C . TRP A 1 228 ? 9.690 1.267 -1.176 1.00 97.06 228 TRP A C 1
ATOM 1572 O O . TRP A 1 228 ? 8.876 1.309 -0.256 1.00 97.06 228 TRP A O 1
ATOM 1582 N N . VAL A 1 229 ? 9.312 1.224 -2.454 1.00 98.56 229 VAL A N 1
ATOM 1583 C CA . VAL A 1 229 ? 7.913 1.049 -2.868 1.00 98.56 229 VAL A CA 1
ATOM 1584 C C . VAL A 1 229 ? 7.774 -0.217 -3.709 1.00 98.56 229 VAL A C 1
ATOM 1586 O O . VAL A 1 229 ? 8.470 -0.390 -4.710 1.00 98.56 229 VAL A O 1
ATOM 1589 N N . TYR A 1 230 ? 6.860 -1.097 -3.304 1.00 98.00 230 TYR A N 1
ATOM 1590 C CA . TYR A 1 230 ? 6.556 -2.363 -3.964 1.00 98.00 230 TYR A CA 1
ATOM 1591 C C . TYR A 1 230 ? 5.133 -2.361 -4.499 1.00 98.00 230 TYR A C 1
ATOM 1593 O O . TYR A 1 230 ? 4.190 -2.239 -3.718 1.00 98.00 230 TYR A O 1
ATOM 1601 N N . LEU A 1 231 ? 4.987 -2.554 -5.806 1.00 98.44 231 LEU A N 1
ATOM 1602 C CA . LEU A 1 231 ? 3.706 -2.762 -6.464 1.00 98.44 231 LEU A CA 1
ATOM 1603 C C . LEU A 1 231 ? 3.677 -4.155 -7.086 1.00 98.44 231 LEU A C 1
ATOM 1605 O O . LEU A 1 231 ? 4.501 -4.478 -7.944 1.00 98.44 231 LEU A O 1
ATOM 1609 N N . VAL A 1 232 ? 2.718 -4.971 -6.660 1.00 98.31 232 VAL A N 1
ATOM 1610 C CA . VAL A 1 232 ? 2.429 -6.270 -7.275 1.00 98.31 232 VAL A CA 1
ATOM 1611 C C . VAL A 1 232 ? 1.024 -6.206 -7.849 1.00 98.31 232 VAL A C 1
ATOM 1613 O O . VAL A 1 232 ? 0.070 -6.090 -7.092 1.00 98.31 232 VAL A O 1
ATOM 1616 N N . LEU A 1 233 ? 0.895 -6.275 -9.170 1.00 98.12 233 LEU A N 1
ATOM 1617 C CA . LEU A 1 233 ? -0.368 -6.201 -9.895 1.00 98.12 233 LEU A CA 1
ATOM 1618 C C . LEU A 1 233 ? -0.679 -7.574 -10.503 1.00 98.12 233 LEU A C 1
ATOM 1620 O O . LEU A 1 233 ? 0.133 -8.131 -11.245 1.00 98.12 233 LEU A O 1
ATOM 1624 N N . THR A 1 234 ? -1.843 -8.136 -10.184 1.00 96.06 234 THR A N 1
ATOM 1625 C CA . THR A 1 234 ? -2.283 -9.455 -10.676 1.00 96.06 234 THR A CA 1
ATOM 1626 C C . THR A 1 234 ? -3.672 -9.376 -11.309 1.00 96.06 234 THR A C 1
ATOM 1628 O O . THR A 1 234 ? -4.403 -8.410 -11.084 1.00 96.06 234 THR A O 1
ATOM 1631 N N . GLY A 1 235 ? -4.060 -10.372 -12.112 1.00 95.44 235 GLY A N 1
ATOM 1632 C CA . GLY A 1 235 ? -5.363 -10.361 -12.780 1.00 95.44 235 GLY A CA 1
ATOM 1633 C C . GLY A 1 235 ? -5.513 -9.199 -13.768 1.00 95.44 235 GLY A C 1
ATOM 1634 O O . GLY A 1 235 ? -4.721 -9.072 -14.698 1.00 95.44 235 GLY A O 1
ATOM 1635 N N . ASP A 1 236 ? -6.548 -8.376 -13.604 1.00 95.62 236 ASP A N 1
ATOM 1636 C CA . ASP A 1 236 ? -6.842 -7.190 -14.426 1.00 95.62 236 ASP A CA 1
ATOM 1637 C C . ASP A 1 236 ? -6.518 -5.862 -13.712 1.00 95.62 236 ASP A C 1
ATOM 1639 O O . ASP A 1 236 ? -7.012 -4.806 -14.111 1.00 95.62 236 ASP A O 1
ATOM 1643 N N . ALA A 1 237 ? -5.682 -5.913 -12.666 1.00 97.69 237 ALA A N 1
ATOM 1644 C CA . ALA A 1 237 ? -5.267 -4.750 -11.888 1.00 97.69 237 ALA A CA 1
ATOM 1645 C C . ALA A 1 237 ? -4.626 -3.650 -12.756 1.00 97.69 237 ALA A C 1
ATOM 1647 O O . ALA A 1 237 ? -3.858 -3.934 -13.683 1.00 97.69 237 ALA A O 1
ATOM 1648 N N . ALA A 1 238 ? -4.925 -2.387 -12.440 1.00 97.81 238 ALA A N 1
ATOM 1649 C CA . ALA A 1 238 ? -4.477 -1.239 -13.225 1.00 97.81 238 ALA A CA 1
ATOM 1650 C C . ALA A 1 238 ? -3.838 -0.133 -12.370 1.00 97.81 238 ALA A C 1
ATOM 1652 O O . ALA A 1 238 ? -4.474 0.400 -11.461 1.00 97.81 238 ALA A O 1
ATOM 1653 N N . TYR A 1 239 ? -2.627 0.295 -12.736 1.00 98.50 239 TYR A N 1
ATOM 1654 C CA . TYR A 1 239 ? -1.956 1.462 -12.158 1.00 98.50 239 TYR A CA 1
ATOM 1655 C C . TYR A 1 239 ? -1.965 2.651 -13.131 1.00 98.50 239 TYR A C 1
ATOM 1657 O O . TYR A 1 239 ? -1.352 2.605 -14.197 1.00 98.50 239 TYR A O 1
ATOM 1665 N N . THR A 1 240 ? -2.647 3.741 -12.766 1.00 98.44 240 THR A N 1
ATOM 1666 C CA . THR A 1 240 ? -2.714 4.976 -13.570 1.00 98.44 240 THR A CA 1
ATOM 1667 C C . THR A 1 240 ? -2.701 6.229 -12.699 1.00 98.44 240 THR A C 1
ATOM 1669 O O . THR A 1 240 ? -2.802 6.169 -11.471 1.00 98.44 240 THR A O 1
ATOM 1672 N N . SER A 1 241 ? -2.672 7.408 -13.327 1.00 98.00 241 SER A N 1
ATOM 1673 C CA . SER A 1 241 ? -2.932 8.654 -12.609 1.00 98.00 241 SER A CA 1
ATOM 1674 C C . SER A 1 241 ? -4.384 8.700 -12.127 1.00 98.00 241 SER A C 1
ATOM 1676 O O . SER A 1 241 ? -5.245 7.940 -12.586 1.00 98.00 241 SER A O 1
ATOM 1678 N N . GLN A 1 242 ? -4.700 9.633 -11.230 1.00 96.38 242 GLN A N 1
ATOM 1679 C CA . GLN A 1 242 ? -6.070 9.795 -10.730 1.00 96.38 242 GLN A CA 1
ATOM 1680 C C . GLN A 1 242 ? -7.058 10.221 -11.821 1.00 96.38 242 GLN A C 1
ATOM 1682 O O . GLN A 1 242 ? -8.257 9.967 -11.716 1.00 96.38 242 GLN A O 1
ATOM 1687 N N . THR A 1 243 ? -6.552 10.823 -12.897 1.00 95.69 243 THR A N 1
ATOM 1688 C CA . THR A 1 243 ? -7.327 11.216 -14.077 1.00 95.69 243 THR A CA 1
ATOM 1689 C C . THR A 1 243 ? -7.316 10.158 -15.186 1.00 95.69 243 THR A C 1
ATOM 1691 O O . THR A 1 243 ? -7.881 10.397 -16.251 1.00 95.69 243 THR A O 1
ATOM 1694 N N . GLY A 1 244 ? -6.693 8.994 -14.953 1.00 95.06 244 GLY A N 1
ATOM 1695 C CA . GLY A 1 244 ? -6.547 7.913 -15.936 1.00 95.06 244 GLY A CA 1
ATOM 1696 C C . GLY A 1 244 ? -5.424 8.129 -16.957 1.00 95.06 244 GLY A C 1
ATOM 1697 O O . GLY A 1 244 ? -5.358 7.415 -17.953 1.00 95.06 244 GLY A O 1
ATOM 1698 N N . GLY A 1 245 ? -4.568 9.129 -16.742 1.00 97.00 245 GLY A N 1
ATOM 1699 C CA . GLY A 1 245 ? -3.375 9.389 -17.543 1.00 97.00 245 GLY A CA 1
ATOM 1700 C C . GLY A 1 245 ? -2.125 8.713 -16.977 1.00 97.00 245 GLY A C 1
ATOM 1701 O O . GLY A 1 245 ? -2.202 7.803 -16.153 1.00 97.00 245 GLY A O 1
ATOM 1702 N N . THR A 1 246 ? -0.959 9.184 -17.418 1.00 97.94 246 THR A N 1
ATOM 1703 C CA . THR A 1 246 ? 0.342 8.658 -16.990 1.00 97.94 246 THR A CA 1
ATOM 1704 C C . THR A 1 246 ? 0.737 9.155 -15.609 1.00 97.94 246 THR A C 1
ATOM 1706 O O . THR A 1 246 ? 0.791 10.362 -15.376 1.00 97.94 246 THR A O 1
ATOM 1709 N N . SER A 1 247 ? 1.024 8.218 -14.710 1.00 98.62 247 SER A N 1
ATOM 1710 C CA . SER A 1 247 ? 1.605 8.482 -13.394 1.00 98.62 247 SER A CA 1
ATOM 1711 C C . SER A 1 247 ? 3.097 8.780 -13.472 1.00 98.62 247 SER A C 1
ATOM 1713 O O . SER A 1 247 ? 3.788 8.347 -14.394 1.00 98.62 247 SER A O 1
ATOM 1715 N N . GLU A 1 248 ? 3.609 9.472 -12.462 1.00 98.50 248 GLU A N 1
ATOM 1716 C CA . GLU A 1 248 ? 5.038 9.690 -12.250 1.00 98.50 248 GLU A CA 1
ATOM 1717 C C . GLU A 1 248 ? 5.540 8.803 -11.105 1.00 98.50 248 GLU A C 1
ATOM 1719 O O . GLU A 1 248 ? 5.034 8.872 -9.989 1.00 98.50 248 GLU A O 1
ATOM 1724 N N . VAL A 1 249 ? 6.565 7.997 -11.356 1.00 98.81 249 VAL A N 1
ATOM 1725 C CA . VAL A 1 249 ? 7.335 7.301 -10.322 1.00 98.81 249 VAL A CA 1
ATOM 1726 C C . VAL A 1 249 ? 8.709 7.957 -10.249 1.00 98.81 249 VAL A C 1
ATOM 1728 O O . VAL A 1 249 ? 9.419 8.018 -11.251 1.00 98.81 249 VAL A O 1
ATOM 1731 N N . SER A 1 250 ? 9.088 8.443 -9.070 1.00 98.56 250 SER A N 1
ATOM 1732 C CA . SER A 1 250 ? 10.385 9.070 -8.808 1.00 98.56 250 SER A CA 1
ATOM 1733 C C . SER A 1 250 ? 11.100 8.325 -7.690 1.00 98.56 250 SER A C 1
ATOM 1735 O O . SER A 1 250 ? 10.597 8.262 -6.569 1.00 98.56 250 SER A O 1
ATOM 1737 N N . VAL A 1 251 ? 12.282 7.793 -7.990 1.00 98.62 251 VAL A N 1
ATOM 1738 C CA . VAL A 1 251 ? 13.132 7.090 -7.027 1.00 98.62 251 VAL A CA 1
ATOM 1739 C C . VAL A 1 251 ? 14.494 7.766 -6.981 1.00 98.62 251 VAL A C 1
ATOM 1741 O O . VAL A 1 251 ? 15.122 7.991 -8.021 1.00 98.62 251 VAL A O 1
ATOM 1744 N N . ASP A 1 252 ? 14.963 8.080 -5.782 1.00 97.31 252 ASP A N 1
ATOM 1745 C CA . ASP A 1 252 ? 16.292 8.638 -5.571 1.00 97.31 252 ASP A CA 1
ATOM 1746 C C . ASP A 1 252 ? 16.994 8.035 -4.348 1.00 97.31 252 ASP A C 1
ATOM 1748 O O . ASP A 1 252 ? 16.406 7.300 -3.549 1.00 97.31 252 ASP A O 1
ATOM 1752 N N . GLY A 1 253 ? 18.295 8.306 -4.262 1.00 95.94 253 GLY A N 1
ATOM 1753 C CA . GLY A 1 253 ? 19.145 7.841 -3.175 1.00 95.94 253 GLY A CA 1
ATOM 1754 C C . GLY A 1 253 ? 19.617 6.395 -3.341 1.00 95.94 253 GLY A C 1
ATOM 1755 O O . GLY A 1 253 ? 19.010 5.565 -4.020 1.00 95.94 253 GLY A O 1
ATOM 1756 N N . THR A 1 254 ? 20.751 6.073 -2.722 1.00 94.19 254 THR A N 1
ATOM 1757 C CA . THR A 1 254 ? 21.377 4.745 -2.833 1.00 94.19 254 THR A CA 1
ATOM 1758 C C . THR A 1 254 ? 20.558 3.632 -2.175 1.00 94.19 254 THR A C 1
ATOM 1760 O O . THR A 1 254 ? 20.678 2.465 -2.572 1.00 94.19 254 THR A O 1
ATOM 1763 N N . GLY A 1 255 ? 19.705 3.983 -1.208 1.00 92.31 255 GLY A N 1
ATOM 1764 C CA . GLY A 1 255 ? 18.722 3.098 -0.590 1.00 92.31 255 GLY A CA 1
ATOM 1765 C C . GLY A 1 255 ? 17.418 2.993 -1.383 1.00 92.31 255 GLY A C 1
ATOM 1766 O O . GLY A 1 255 ? 16.687 2.024 -1.202 1.00 92.31 255 GLY A O 1
ATOM 1767 N N . GLY A 1 256 ? 17.147 3.921 -2.310 1.00 96.81 256 GLY A N 1
ATOM 1768 C CA . GLY A 1 256 ? 15.874 4.031 -3.022 1.00 96.81 256 GLY A CA 1
ATOM 1769 C C . GLY A 1 256 ? 15.586 2.843 -3.930 1.00 96.81 256 GLY A C 1
ATOM 1770 O O . GLY A 1 256 ? 16.401 2.514 -4.799 1.00 96.81 256 GLY A O 1
ATOM 1771 N N . ARG A 1 257 ? 14.438 2.182 -3.752 1.00 97.50 257 ARG A N 1
ATOM 1772 C CA . ARG A 1 257 ? 14.017 1.042 -4.578 1.00 97.50 257 ARG A CA 1
ATOM 1773 C C . ARG A 1 257 ? 12.560 1.149 -5.005 1.00 97.50 257 ARG A C 1
ATOM 1775 O O . ARG A 1 257 ? 11.683 1.458 -4.205 1.00 97.50 257 ARG A O 1
ATOM 1782 N N . PHE A 1 258 ? 12.305 0.790 -6.257 1.00 98.56 258 PHE A N 1
ATOM 1783 C CA . PHE A 1 258 ? 10.960 0.556 -6.769 1.00 98.56 258 PHE A CA 1
ATOM 1784 C C . PHE A 1 258 ? 10.852 -0.840 -7.382 1.00 98.56 258 PHE A C 1
ATOM 1786 O O . PHE A 1 258 ? 11.670 -1.215 -8.221 1.00 98.56 258 PHE A O 1
ATOM 1793 N N . LEU A 1 259 ? 9.849 -1.612 -6.975 1.00 98.56 259 LEU A N 1
ATOM 1794 C CA . LEU A 1 259 ? 9.468 -2.853 -7.647 1.00 98.56 259 LEU A CA 1
ATOM 1795 C C . LEU A 1 259 ? 8.110 -2.651 -8.311 1.00 98.56 259 LEU A C 1
ATOM 1797 O O . LEU A 1 259 ? 7.146 -2.302 -7.632 1.00 98.56 259 LEU A O 1
ATOM 1801 N N . LEU A 1 260 ? 8.035 -2.964 -9.600 1.00 98.69 260 LEU A N 1
ATOM 1802 C CA . LEU A 1 260 ? 6.782 -3.189 -10.308 1.00 98.69 260 LEU A CA 1
ATOM 1803 C C . LEU A 1 260 ? 6.765 -4.627 -10.821 1.00 98.69 260 LEU A C 1
ATOM 1805 O O . LEU A 1 260 ? 7.564 -4.994 -11.680 1.00 98.69 260 LEU A O 1
ATOM 1809 N N . GLN A 1 261 ? 5.854 -5.436 -10.297 1.00 98.31 261 GLN A N 1
ATOM 1810 C CA . GLN A 1 261 ? 5.619 -6.794 -10.767 1.00 98.31 261 GLN A CA 1
ATOM 1811 C C . GLN A 1 261 ? 4.202 -6.898 -11.318 1.00 98.31 261 GLN A C 1
ATOM 1813 O O . GLN A 1 261 ? 3.244 -6.756 -10.568 1.00 98.31 261 GLN A O 1
ATOM 1818 N N . GLU A 1 262 ? 4.070 -7.194 -12.606 1.00 98.19 262 GLU A N 1
ATOM 1819 C CA . GLU A 1 262 ? 2.785 -7.394 -13.271 1.00 98.19 262 GLU A CA 1
ATOM 1820 C C . GLU A 1 262 ? 2.616 -8.838 -13.749 1.00 98.19 262 GLU A C 1
ATOM 1822 O O . GLU A 1 262 ? 3.540 -9.470 -14.277 1.00 98.19 262 GLU A O 1
ATOM 1827 N N . GLN A 1 263 ? 1.408 -9.363 -13.566 1.00 96.50 263 GLN A N 1
ATOM 1828 C CA . GLN A 1 263 ? 1.026 -10.720 -13.943 1.00 96.50 263 GLN A CA 1
ATOM 1829 C C . GLN A 1 263 ? -0.318 -10.719 -14.682 1.00 96.50 263 GLN A C 1
ATOM 1831 O O . GLN A 1 263 ? -1.095 -9.769 -14.594 1.00 96.50 263 GLN A O 1
ATOM 1836 N N . ASP A 1 264 ? -0.598 -11.802 -15.406 1.00 96.31 264 ASP A N 1
ATOM 1837 C CA . ASP A 1 264 ? -1.844 -12.021 -16.148 1.00 96.31 264 ASP A CA 1
ATOM 1838 C C . ASP A 1 264 ? -2.158 -10.922 -17.181 1.00 96.31 264 ASP A C 1
ATOM 1840 O O . ASP A 1 264 ? -1.524 -10.856 -18.232 1.00 96.31 264 ASP A O 1
ATOM 1844 N N . THR A 1 265 ? -3.160 -10.085 -16.927 1.00 97.06 265 THR A N 1
ATOM 1845 C CA . THR A 1 265 ? -3.608 -8.985 -17.796 1.00 97.06 265 THR A CA 1
ATOM 1846 C C . THR A 1 265 ? -3.404 -7.619 -17.141 1.00 97.06 265 THR A C 1
ATOM 1848 O O . THR A 1 265 ? -3.967 -6.632 -17.610 1.00 97.06 265 THR A O 1
ATOM 1851 N N . ALA A 1 266 ? -2.625 -7.559 -16.055 1.00 98.19 266 ALA A N 1
ATOM 1852 C CA . ALA A 1 266 ? -2.387 -6.329 -15.320 1.00 98.19 266 ALA A CA 1
ATOM 1853 C C . ALA A 1 266 ? -1.715 -5.272 -16.205 1.00 98.19 266 ALA A C 1
ATOM 1855 O O . ALA A 1 266 ? -1.036 -5.590 -17.186 1.00 98.19 266 ALA A O 1
ATOM 1856 N N . SER A 1 267 ? -1.913 -4.001 -15.870 1.00 98.12 267 SER A N 1
ATOM 1857 C CA . SER A 1 267 ? -1.367 -2.909 -16.671 1.00 98.12 267 SER A CA 1
ATOM 1858 C C . SER A 1 267 ? -0.955 -1.698 -15.847 1.00 98.12 267 SER A C 1
ATOM 1860 O O . SER A 1 267 ? -1.628 -1.322 -14.890 1.00 98.12 267 SER A O 1
ATOM 1862 N N . SER A 1 268 ? 0.112 -1.032 -16.283 1.00 98.56 268 SER A N 1
ATOM 1863 C CA . SER A 1 268 ? 0.551 0.251 -15.740 1.00 98.56 268 SER A CA 1
ATOM 1864 C C . SER A 1 268 ? 0.678 1.301 -16.831 1.00 98.56 268 SER A C 1
ATOM 1866 O O . SER A 1 268 ? 1.263 1.068 -17.889 1.00 98.56 268 SER A O 1
ATOM 1868 N N . LEU A 1 269 ? 0.203 2.507 -16.535 1.00 98.62 269 LEU A N 1
ATOM 1869 C CA . LEU A 1 269 ? 0.447 3.719 -17.305 1.00 98.62 269 LEU A CA 1
ATOM 1870 C C . LEU A 1 269 ? 1.288 4.670 -16.441 1.00 98.62 269 LEU A C 1
ATOM 1872 O O . LEU A 1 269 ? 0.751 5.543 -15.760 1.00 98.62 269 LEU A O 1
ATOM 1876 N N . ALA A 1 270 ? 2.611 4.489 -16.443 1.00 98.56 270 ALA A N 1
ATOM 1877 C CA . ALA A 1 270 ? 3.525 5.194 -15.548 1.00 98.56 270 ALA A CA 1
ATOM 1878 C C . ALA A 1 270 ? 4.902 5.447 -16.176 1.00 98.56 270 ALA A C 1
ATOM 1880 O O . ALA A 1 270 ? 5.509 4.553 -16.762 1.00 98.56 270 ALA A O 1
ATOM 1881 N N . GLY A 1 271 ? 5.417 6.667 -16.009 1.00 98.62 271 GLY A N 1
ATOM 1882 C CA . GLY A 1 271 ? 6.817 6.993 -16.267 1.00 98.62 271 GLY A CA 1
ATOM 1883 C C . GLY A 1 271 ? 7.662 6.780 -15.014 1.00 98.62 271 GLY A C 1
ATOM 1884 O O . GLY A 1 271 ? 7.271 7.225 -13.938 1.00 98.62 271 GLY A O 1
ATOM 1885 N N . ILE A 1 272 ? 8.818 6.132 -15.147 1.00 98.69 272 ILE A N 1
ATOM 1886 C CA . ILE A 1 272 ? 9.716 5.795 -14.034 1.00 98.69 272 ILE A CA 1
ATOM 1887 C C . ILE A 1 272 ? 11.011 6.592 -14.168 1.00 98.69 272 ILE A C 1
ATOM 1889 O O . ILE A 1 272 ? 11.678 6.528 -15.197 1.00 98.69 272 ILE A O 1
ATOM 1893 N N . SER A 1 273 ? 11.371 7.342 -13.129 1.00 98.50 273 SER A N 1
ATOM 1894 C CA . SER A 1 273 ? 12.603 8.128 -13.056 1.00 98.50 273 SER A CA 1
ATOM 1895 C C . SER A 1 273 ? 13.462 7.671 -11.883 1.00 98.50 273 SER A C 1
ATOM 1897 O O . SER A 1 273 ? 13.010 7.709 -10.742 1.00 98.50 273 SER A O 1
ATOM 1899 N N . LEU A 1 274 ? 14.700 7.266 -12.165 1.00 98.44 274 LEU A N 1
ATOM 1900 C CA . LEU A 1 274 ? 15.684 6.816 -11.181 1.00 98.44 274 LEU A CA 1
ATOM 1901 C C . LEU A 1 274 ? 16.881 7.765 -11.167 1.00 98.44 274 LEU A C 1
ATOM 1903 O O . LEU A 1 274 ? 17.449 8.079 -12.218 1.00 98.44 274 LEU A O 1
ATOM 1907 N N . THR A 1 275 ? 17.290 8.216 -9.986 1.00 97.88 275 THR A N 1
ATOM 1908 C CA . THR A 1 275 ? 18.434 9.125 -9.839 1.00 97.88 275 THR A CA 1
ATOM 1909 C C . THR A 1 275 ? 19.302 8.776 -8.634 1.00 97.88 275 THR A C 1
ATOM 1911 O O . THR A 1 275 ? 18.891 8.037 -7.745 1.00 97.88 275 THR A O 1
ATOM 1914 N N . SER A 1 276 ? 20.520 9.320 -8.585 1.00 95.12 276 SER A N 1
ATOM 1915 C CA . SER A 1 276 ? 21.344 9.347 -7.364 1.00 95.12 276 SER A CA 1
ATOM 1916 C C . SER A 1 276 ? 21.628 7.975 -6.725 1.00 95.12 276 SER A C 1
ATOM 1918 O O . SER A 1 276 ? 21.714 7.871 -5.504 1.00 95.12 276 SER A O 1
ATOM 1920 N N . GLY A 1 277 ? 21.801 6.922 -7.530 1.00 95.50 277 GLY A N 1
ATOM 1921 C CA . GLY A 1 277 ? 22.089 5.573 -7.032 1.00 95.50 277 GLY A CA 1
ATOM 1922 C C . GLY A 1 277 ? 20.858 4.695 -6.787 1.00 95.50 277 GLY A C 1
ATOM 1923 O O . GLY A 1 277 ? 21.013 3.584 -6.281 1.00 95.50 277 GLY A O 1
ATOM 1924 N N . ALA A 1 278 ? 19.662 5.171 -7.143 1.00 97.88 278 ALA A N 1
ATOM 1925 C CA . ALA A 1 278 ? 18.413 4.431 -7.000 1.00 97.88 278 ALA A CA 1
ATOM 1926 C C . ALA A 1 278 ? 18.355 3.163 -7.863 1.00 97.88 278 ALA A C 1
ATOM 1928 O O . ALA A 1 278 ? 19.004 3.055 -8.904 1.00 97.88 278 ALA A O 1
ATOM 1929 N N . GLY A 1 279 ? 17.518 2.213 -7.448 1.00 97.81 279 GLY A N 1
ATOM 1930 C CA . GLY A 1 279 ? 17.258 0.981 -8.185 1.00 97.81 279 GLY A CA 1
ATOM 1931 C C . GLY A 1 279 ? 15.786 0.805 -8.550 1.00 97.81 279 GLY A C 1
ATOM 1932 O O . GLY A 1 279 ? 14.912 1.134 -7.749 1.00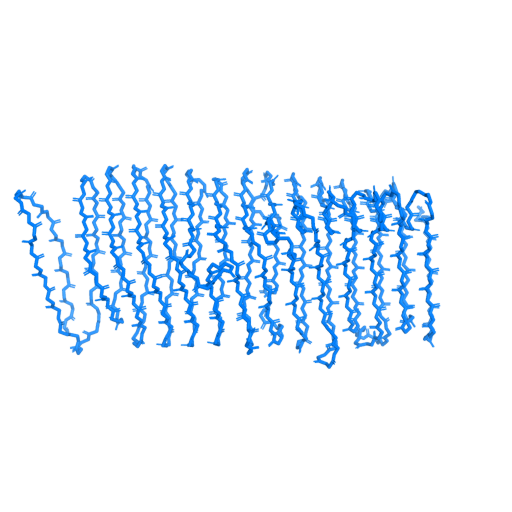 97.81 279 GLY A O 1
ATOM 1933 N N . ALA A 1 280 ? 15.502 0.206 -9.705 1.00 98.12 280 ALA A N 1
ATOM 1934 C CA . ALA A 1 280 ? 14.190 -0.370 -9.982 1.00 98.12 280 ALA A CA 1
ATOM 1935 C C . ALA A 1 280 ? 14.275 -1.792 -10.523 1.00 98.12 280 ALA A C 1
ATOM 1937 O O . ALA A 1 280 ? 15.190 -2.143 -11.269 1.00 98.12 280 ALA A O 1
ATOM 1938 N N . ILE A 1 281 ? 13.268 -2.586 -10.172 1.00 98.31 281 ILE A N 1
ATOM 1939 C CA . ILE A 1 281 ? 13.012 -3.897 -10.749 1.00 98.31 281 ILE A CA 1
ATOM 1940 C C . ILE A 1 281 ? 11.632 -3.854 -11.406 1.00 98.31 281 ILE A C 1
ATOM 1942 O O . ILE A 1 281 ? 10.647 -3.512 -10.752 1.00 98.31 281 ILE A O 1
ATOM 1946 N N . VAL A 1 282 ? 11.555 -4.202 -12.689 1.00 98.38 282 VAL A N 1
ATOM 1947 C CA . VAL A 1 282 ? 10.296 -4.294 -13.437 1.00 98.38 282 VAL A CA 1
ATOM 1948 C C . VAL A 1 282 ? 10.160 -5.698 -14.013 1.00 98.38 282 VAL A C 1
ATOM 1950 O O . VAL A 1 282 ? 10.965 -6.116 -14.842 1.00 98.38 282 VAL A O 1
ATOM 1953 N N . MET A 1 283 ? 9.145 -6.433 -13.579 1.00 98.31 283 MET A N 1
ATOM 1954 C CA . MET A 1 283 ? 8.887 -7.807 -14.007 1.00 98.31 283 MET A CA 1
ATOM 1955 C C . MET A 1 283 ? 7.502 -7.887 -14.628 1.00 98.31 283 MET A C 1
ATOM 1957 O O . MET A 1 283 ? 6.517 -7.604 -13.953 1.00 98.31 283 MET A O 1
ATOM 1961 N N . LEU A 1 284 ? 7.428 -8.280 -15.897 1.00 98.31 284 LEU A N 1
ATOM 1962 C CA . LEU A 1 284 ? 6.169 -8.425 -16.628 1.00 98.31 284 LEU A CA 1
ATOM 1963 C C . LEU A 1 284 ? 5.979 -9.887 -17.029 1.00 98.31 284 LEU A C 1
ATOM 1965 O O . LEU A 1 284 ? 6.916 -10.538 -17.502 1.00 98.31 284 LEU A O 1
ATOM 1969 N N . SER A 1 285 ? 4.760 -10.406 -16.897 1.00 97.88 285 SER A N 1
ATOM 1970 C CA . SER A 1 285 ? 4.428 -11.783 -17.272 1.00 97.88 285 SER A CA 1
ATOM 1971 C C . SER A 1 285 ? 2.986 -11.923 -17.770 1.00 97.88 285 SER A C 1
ATOM 1973 O O . SER A 1 285 ? 2.164 -11.021 -17.621 1.00 97.88 285 SER A O 1
ATOM 1975 N N . GLY A 1 286 ? 2.675 -13.053 -18.411 1.00 96.62 286 GLY A N 1
ATOM 1976 C CA . GLY A 1 286 ? 1.385 -13.254 -19.070 1.00 96.62 286 GLY A CA 1
ATOM 1977 C C . GLY A 1 286 ? 1.225 -12.329 -20.279 1.00 96.62 286 GLY A C 1
ATOM 1978 O O . GLY A 1 286 ? 2.023 -12.358 -21.211 1.00 96.62 286 GLY A O 1
ATOM 1979 N N . THR A 1 287 ? 0.182 -11.513 -20.259 1.00 97.31 287 THR A N 1
ATOM 1980 C CA . THR A 1 287 ? -0.141 -10.487 -21.262 1.00 97.31 287 THR A CA 1
ATOM 1981 C C . THR A 1 287 ? -0.113 -9.078 -20.669 1.00 97.31 287 THR A C 1
ATOM 1983 O O . THR A 1 287 ? -0.762 -8.177 -21.199 1.00 97.31 287 THR A O 1
ATOM 1986 N N . SER A 1 288 ? 0.608 -8.892 -19.559 1.00 98.25 288 SER A N 1
ATOM 1987 C CA . SER A 1 288 ? 0.669 -7.612 -18.862 1.00 98.25 288 SER A CA 1
ATOM 1988 C C . SER A 1 288 ? 1.366 -6.526 -19.684 1.00 98.25 288 SER A C 1
ATOM 1990 O O . SER A 1 288 ? 2.167 -6.814 -20.590 1.00 98.25 288 SER A O 1
ATOM 1992 N N . THR A 1 289 ? 1.051 -5.264 -19.386 1.00 98.31 289 THR A N 1
ATOM 1993 C CA . THR A 1 289 ? 1.540 -4.130 -20.176 1.00 98.31 289 THR A CA 1
ATOM 1994 C C . THR A 1 289 ? 2.010 -2.951 -19.336 1.00 98.31 289 THR A C 1
ATOM 1996 O O . THR A 1 289 ? 1.227 -2.374 -18.585 1.00 98.31 289 THR A O 1
ATOM 1999 N N . LEU A 1 290 ? 3.218 -2.468 -19.624 1.00 98.56 290 LEU A N 1
ATOM 2000 C CA . LEU A 1 290 ? 3.718 -1.182 -19.146 1.00 98.56 290 LEU A CA 1
ATOM 2001 C C . LEU A 1 290 ? 3.675 -0.144 -20.273 1.00 98.56 290 LEU A C 1
ATOM 2003 O O . LEU A 1 290 ? 4.254 -0.341 -21.342 1.00 98.56 290 LEU A O 1
ATOM 2007 N N . THR A 1 291 ? 3.045 1.001 -20.031 1.00 98.56 291 THR A N 1
ATOM 2008 C CA . THR A 1 291 ? 3.106 2.171 -20.912 1.00 98.56 291 THR A CA 1
ATOM 2009 C C . THR A 1 291 ? 3.716 3.355 -20.172 1.00 98.56 291 THR A C 1
ATOM 2011 O O . THR A 1 291 ? 3.138 3.875 -19.222 1.00 98.56 291 THR A O 1
ATOM 2014 N N . GLY A 1 292 ? 4.870 3.815 -20.639 1.00 98.19 292 GLY A N 1
ATOM 2015 C CA . GLY A 1 292 ? 5.576 4.962 -20.091 1.00 98.19 292 GLY A CA 1
ATOM 2016 C C . GLY A 1 292 ? 7.088 4.838 -20.223 1.00 98.19 292 GLY A C 1
ATOM 2017 O O . GLY A 1 292 ? 7.642 3.761 -20.461 1.00 98.19 292 GLY A O 1
ATOM 2018 N N . ASN A 1 293 ? 7.752 5.985 -20.117 1.00 97.69 293 ASN A N 1
ATOM 2019 C CA . ASN A 1 293 ? 9.196 6.080 -20.284 1.00 97.69 293 ASN A CA 1
ATOM 2020 C C . ASN A 1 293 ? 9.916 5.668 -19.002 1.00 97.69 293 ASN A C 1
ATOM 2022 O O . ASN A 1 293 ? 9.444 5.964 -17.905 1.00 97.69 293 ASN A O 1
ATOM 2026 N N . VAL A 1 294 ? 11.099 5.081 -19.147 1.00 97.62 294 VAL A N 1
ATOM 2027 C CA . VAL A 1 294 ? 12.024 4.838 -18.039 1.00 97.62 294 VAL A CA 1
ATOM 2028 C C . VAL A 1 294 ? 13.263 5.701 -18.245 1.00 97.62 294 VAL A C 1
ATOM 2030 O O . VAL A 1 294 ? 13.923 5.624 -19.280 1.00 97.62 294 VAL A O 1
ATOM 2033 N N . THR A 1 295 ? 13.556 6.567 -17.279 1.00 96.44 295 THR A N 1
ATOM 2034 C CA . THR A 1 295 ? 14.711 7.470 -17.295 1.00 96.44 295 THR A CA 1
ATOM 2035 C C . THR A 1 295 ? 15.585 7.210 -16.083 1.00 96.44 295 THR A C 1
ATOM 2037 O O . THR A 1 295 ? 15.108 7.187 -14.956 1.00 96.44 295 THR A O 1
ATOM 2040 N N . GLU A 1 296 ? 16.879 7.064 -16.311 1.00 95.94 296 GLU A N 1
ATOM 2041 C CA . GLU A 1 296 ? 17.858 6.756 -15.283 1.00 95.94 296 GLU A CA 1
ATOM 2042 C C . GLU A 1 296 ? 19.066 7.669 -15.427 1.00 95.94 296 GLU A C 1
ATOM 2044 O O . GLU A 1 296 ? 19.607 7.835 -16.525 1.00 95.94 296 GLU A O 1
ATOM 2049 N N . SER A 1 297 ? 19.518 8.248 -14.319 1.00 95.94 297 SER A N 1
ATOM 2050 C CA . SER A 1 297 ? 20.717 9.080 -14.322 1.00 95.94 297 SER A CA 1
ATOM 2051 C C . SER A 1 297 ? 21.560 8.914 -13.064 1.00 95.94 297 SER A C 1
ATOM 2053 O O . SER A 1 297 ? 21.049 8.703 -11.962 1.00 95.94 297 SER A O 1
ATOM 2055 N N . GLY A 1 298 ? 22.870 9.063 -13.230 1.00 94.12 298 GLY A N 1
ATOM 2056 C CA . GLY A 1 298 ? 23.842 9.061 -12.147 1.00 94.12 298 GLY A CA 1
ATOM 2057 C C . GLY A 1 298 ? 24.481 7.697 -11.896 1.00 94.12 298 GLY A C 1
ATOM 2058 O O . GLY A 1 298 ? 23.912 6.636 -12.147 1.00 94.12 298 GLY A O 1
ATOM 2059 N N . SER A 1 299 ? 25.706 7.741 -11.380 1.00 92.75 299 SER A N 1
ATOM 2060 C CA . SER A 1 299 ? 26.484 6.549 -11.057 1.00 92.75 299 SER A CA 1
ATOM 2061 C C . SER A 1 299 ? 25.804 5.724 -9.965 1.00 92.75 299 SER A C 1
ATOM 2063 O O . SER A 1 299 ? 25.384 6.260 -8.944 1.00 92.75 299 SER A O 1
ATOM 2065 N N . GLY A 1 300 ? 25.770 4.405 -10.154 1.00 92.75 300 GLY A N 1
ATOM 2066 C CA . GLY A 1 300 ? 25.150 3.459 -9.221 1.00 92.75 300 GLY A CA 1
ATOM 2067 C C . GLY A 1 300 ? 23.652 3.247 -9.448 1.00 92.75 300 GLY A C 1
ATOM 2068 O O . GLY A 1 300 ? 23.130 2.243 -8.966 1.00 92.75 300 GLY A O 1
ATOM 2069 N N . THR A 1 301 ? 22.996 4.128 -10.214 1.00 97.25 301 THR A N 1
ATOM 2070 C CA . THR A 1 301 ? 21.583 4.002 -10.588 1.00 97.25 301 THR A CA 1
ATOM 2071 C C . THR A 1 301 ? 21.381 2.807 -11.518 1.00 97.25 301 THR A C 1
ATOM 2073 O O . THR A 1 301 ? 22.152 2.642 -12.471 1.00 97.25 301 THR A O 1
ATOM 2076 N N . GLN A 1 302 ? 20.383 1.968 -11.229 1.00 95.75 302 GLN A N 1
ATOM 2077 C CA . GLN A 1 302 ? 20.195 0.682 -11.903 1.00 95.75 302 GLN A CA 1
ATOM 2078 C C . GLN A 1 302 ? 18.730 0.319 -12.175 1.00 95.75 302 GLN A C 1
ATOM 2080 O O . GLN A 1 302 ? 17.910 0.281 -11.258 1.00 95.75 302 GLN A O 1
ATOM 2085 N N . LEU A 1 303 ? 18.451 -0.116 -13.400 1.00 96.69 303 LEU A N 1
ATOM 2086 C CA . LEU A 1 303 ? 17.211 -0.774 -13.797 1.00 96.69 303 LEU A CA 1
ATOM 2087 C C . LEU A 1 303 ? 17.503 -2.236 -14.098 1.00 96.69 303 LEU A C 1
ATOM 2089 O O . LEU A 1 303 ? 18.372 -2.560 -14.909 1.00 96.69 303 LEU A O 1
ATOM 2093 N N . GLN A 1 304 ? 16.701 -3.114 -13.510 1.00 96.94 304 GLN A N 1
ATOM 2094 C CA . GLN A 1 304 ? 16.577 -4.500 -13.927 1.00 96.94 304 GLN A CA 1
ATOM 2095 C C . GLN A 1 304 ? 15.160 -4.737 -14.445 1.00 96.94 304 GLN A C 1
ATOM 2097 O O . GLN A 1 304 ? 14.193 -4.633 -13.698 1.00 96.94 304 GLN A O 1
ATOM 2102 N N . ALA A 1 305 ? 15.033 -5.078 -15.721 1.00 96.12 305 ALA A N 1
A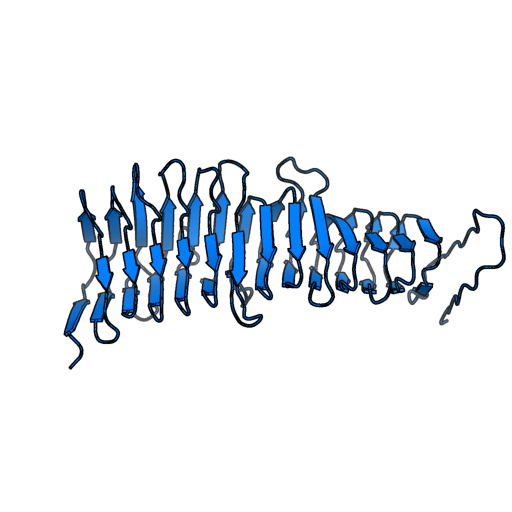TOM 2103 C CA . ALA A 1 305 ? 13.755 -5.362 -16.354 1.00 96.12 305 ALA A CA 1
ATOM 2104 C C . ALA A 1 305 ? 13.745 -6.775 -16.952 1.00 96.12 305 ALA A C 1
ATOM 2106 O O . ALA A 1 305 ? 14.685 -7.155 -17.654 1.00 96.12 305 ALA A O 1
ATOM 2107 N N . ASP A 1 306 ? 12.694 -7.546 -16.677 1.00 96.25 306 ASP A N 1
ATOM 2108 C CA . ASP A 1 306 ? 12.488 -8.898 -17.211 1.00 96.25 306 ASP A CA 1
ATOM 2109 C C . ASP A 1 306 ? 11.054 -9.066 -17.714 1.00 96.25 306 ASP A C 1
ATOM 2111 O O . ASP A 1 306 ? 10.098 -9.076 -16.933 1.00 96.25 306 ASP A O 1
ATOM 2115 N N . PHE A 1 307 ? 10.901 -9.134 -19.036 1.00 95.25 307 PHE A N 1
ATOM 2116 C CA . PHE A 1 307 ? 9.605 -9.145 -19.707 1.00 95.25 307 PHE A CA 1
ATOM 2117 C C . PHE A 1 307 ? 9.390 -10.484 -20.401 1.00 95.25 307 PHE A C 1
ATOM 2119 O O . PHE A 1 307 ? 10.021 -10.784 -21.421 1.00 95.25 307 PHE A O 1
ATOM 2126 N N . GLY A 1 308 ? 8.465 -11.276 -19.860 1.00 94.81 308 GLY A N 1
ATOM 2127 C CA . GLY A 1 308 ? 8.092 -12.583 -20.389 1.00 94.81 308 GLY A CA 1
ATOM 2128 C C . GLY A 1 308 ? 7.394 -12.526 -21.752 1.00 94.81 308 GLY A C 1
ATOM 2129 O O . GLY A 1 308 ? 6.981 -11.472 -22.240 1.00 94.81 308 GLY A O 1
ATOM 2130 N N . THR A 1 309 ? 7.232 -13.689 -22.382 1.00 92.62 309 THR A N 1
ATOM 2131 C CA . THR A 1 309 ? 6.503 -13.827 -23.653 1.00 92.62 309 THR A CA 1
ATOM 2132 C C . THR A 1 309 ? 5.073 -13.310 -23.528 1.00 92.62 309 THR A C 1
ATOM 2134 O O . THR A 1 309 ? 4.404 -13.646 -22.557 1.00 92.62 309 THR A O 1
ATOM 2137 N N . GLY A 1 310 ? 4.584 -12.572 -24.528 1.00 93.38 310 GLY A N 1
ATOM 2138 C CA . GLY A 1 310 ? 3.211 -12.043 -24.552 1.00 93.38 310 GLY A CA 1
ATOM 2139 C C . GLY A 1 310 ? 3.029 -10.684 -23.867 1.00 93.38 310 GLY A C 1
ATOM 2140 O O . GLY A 1 310 ? 2.017 -10.029 -24.104 1.00 93.38 310 GLY A O 1
ATOM 2141 N N . THR A 1 311 ? 4.016 -10.229 -23.095 1.00 97.12 311 THR A N 1
ATOM 2142 C CA . THR A 1 311 ? 4.003 -8.911 -22.443 1.00 97.12 311 THR A CA 1
ATOM 2143 C C . THR A 1 311 ? 4.334 -7.791 -23.427 1.00 97.12 311 THR A C 1
ATOM 2145 O O . THR A 1 311 ? 4.924 -8.030 -24.492 1.00 97.12 311 THR A O 1
ATOM 2148 N N . ALA A 1 312 ? 3.983 -6.555 -23.070 1.00 96.06 312 ALA A N 1
ATOM 2149 C CA . ALA A 1 312 ? 4.322 -5.386 -23.873 1.00 96.06 312 ALA A CA 1
ATOM 2150 C C . ALA A 1 312 ? 4.818 -4.205 -23.033 1.00 96.06 312 ALA A C 1
ATOM 2152 O O . ALA A 1 312 ? 4.197 -3.813 -22.050 1.00 96.06 312 ALA A O 1
ATOM 2153 N N . TRP A 1 313 ? 5.895 -3.573 -23.495 1.00 96.62 313 TRP A N 1
ATOM 2154 C CA . TRP A 1 313 ? 6.326 -2.261 -23.030 1.00 96.62 313 TRP A CA 1
ATOM 2155 C C . TRP A 1 313 ? 6.220 -1.238 -24.160 1.00 96.62 313 TRP A C 1
ATOM 2157 O O . TRP A 1 313 ? 6.801 -1.422 -25.231 1.00 96.62 313 TRP A O 1
ATOM 2167 N N . THR A 1 314 ? 5.498 -0.143 -23.925 1.00 96.50 314 THR A N 1
ATOM 2168 C CA . THR A 1 314 ? 5.461 1.019 -24.823 1.00 96.50 314 THR A CA 1
ATOM 2169 C C . THR A 1 314 ? 6.054 2.236 -24.126 1.00 96.50 314 THR A C 1
ATOM 2171 O O . THR A 1 314 ? 5.450 2.777 -23.204 1.00 96.50 314 THR A O 1
ATOM 2174 N N . GLY A 1 315 ? 7.224 2.686 -24.567 1.00 95.50 315 GLY A N 1
ATOM 2175 C CA . GLY A 1 315 ? 7.921 3.821 -23.970 1.00 95.50 315 GLY A CA 1
ATOM 2176 C C . GLY A 1 315 ? 9.412 3.834 -24.275 1.00 95.50 315 GLY A C 1
ATOM 2177 O O . GLY A 1 315 ? 9.991 2.837 -24.712 1.00 95.50 315 GLY A O 1
ATOM 2178 N N . ASP A 1 316 ? 10.031 4.986 -24.051 1.00 92.94 316 ASP A N 1
ATOM 2179 C CA . ASP A 1 316 ? 11.461 5.187 -24.253 1.00 92.94 316 ASP A CA 1
ATOM 2180 C C . ASP A 1 316 ? 12.275 4.790 -23.015 1.00 92.94 316 ASP A C 1
ATOM 2182 O O . ASP A 1 316 ? 11.839 4.974 -21.878 1.00 92.94 316 ASP A O 1
ATOM 2186 N N . LEU A 1 317 ? 13.493 4.300 -23.249 1.00 93.31 317 LEU A N 1
ATOM 2187 C CA . LEU A 1 317 ? 14.519 4.067 -22.235 1.00 93.31 317 LEU A CA 1
ATOM 2188 C C . LEU A 1 317 ? 15.612 5.127 -22.362 1.00 93.31 317 LEU A C 1
ATOM 2190 O O . LEU A 1 317 ? 16.229 5.251 -23.420 1.00 93.31 317 LEU A O 1
ATOM 2194 N N . SER A 1 318 ? 15.925 5.851 -21.294 1.00 92.00 318 SER A N 1
ATOM 2195 C CA . SER A 1 318 ? 17.055 6.781 -21.268 1.00 92.00 318 SER A CA 1
ATOM 2196 C C . SER A 1 318 ? 17.980 6.479 -20.099 1.00 92.00 318 SER A C 1
ATOM 2198 O O . SER A 1 318 ? 17.539 6.548 -18.962 1.00 92.00 318 SER A O 1
ATOM 2200 N N . ALA A 1 319 ? 19.264 6.222 -20.366 1.00 91.19 319 ALA A N 1
ATOM 2201 C CA . ALA A 1 319 ? 20.282 6.044 -19.328 1.00 91.19 319 ALA A CA 1
ATOM 2202 C C . ALA A 1 319 ? 21.450 7.026 -19.514 1.00 91.19 319 ALA A C 1
ATOM 2204 O O . ALA A 1 319 ? 22.095 7.075 -20.574 1.00 91.19 319 ALA A O 1
ATOM 2205 N N . SER A 1 320 ? 21.755 7.806 -18.477 1.00 90.81 320 SER A N 1
ATOM 2206 C CA . SER A 1 320 ? 22.816 8.818 -18.496 1.00 90.81 320 SER A CA 1
ATOM 2207 C C . SER A 1 320 ? 23.746 8.778 -17.286 1.00 90.81 320 SER A C 1
ATOM 2209 O O . SER A 1 320 ? 23.470 8.138 -16.278 1.00 90.81 320 SER A O 1
ATOM 2211 N N . ASP A 1 321 ? 24.886 9.462 -17.407 1.00 91.62 321 ASP A N 1
ATOM 2212 C CA . ASP A 1 321 ? 25.783 9.798 -16.292 1.00 91.62 321 ASP A CA 1
ATOM 2213 C C . ASP A 1 321 ? 26.233 8.601 -15.430 1.00 91.62 321 ASP A C 1
ATOM 2215 O O . ASP A 1 321 ? 26.362 8.702 -14.212 1.00 91.62 321 ASP A O 1
ATOM 2219 N N . GLY A 1 322 ? 26.503 7.459 -16.068 1.00 87.88 322 GLY A N 1
ATOM 2220 C CA . GLY A 1 322 ? 26.972 6.239 -15.407 1.00 87.88 322 GLY A CA 1
ATOM 2221 C C . GLY A 1 322 ? 25.874 5.285 -14.928 1.00 87.88 322 GLY A C 1
ATOM 2222 O O . GLY A 1 322 ? 26.219 4.261 -14.341 1.00 87.88 322 GLY A O 1
ATOM 2223 N N . ALA A 1 323 ? 24.597 5.577 -15.195 1.00 92.75 323 ALA A N 1
ATOM 2224 C CA . ALA A 1 323 ? 23.491 4.656 -14.927 1.00 92.75 323 ALA A CA 1
ATOM 2225 C C . ALA A 1 323 ? 23.586 3.376 -15.779 1.00 92.75 323 ALA A C 1
ATOM 2227 O O . ALA A 1 323 ? 24.139 3.393 -16.891 1.00 92.75 323 ALA A O 1
ATOM 2228 N N . LEU A 1 324 ? 23.038 2.276 -15.256 1.00 90.62 324 LEU A N 1
ATOM 2229 C CA . LEU A 1 324 ? 23.046 0.954 -15.882 1.00 90.62 324 LEU A CA 1
ATOM 2230 C C . LEU A 1 324 ? 21.627 0.394 -16.032 1.00 90.62 324 LEU A C 1
ATOM 2232 O O . LEU A 1 324 ? 20.993 0.040 -15.044 1.00 90.62 324 LEU A O 1
ATOM 2236 N N . ALA A 1 325 ? 21.200 0.186 -17.275 1.00 91.00 325 ALA A N 1
ATOM 2237 C CA . ALA A 1 325 ? 19.978 -0.547 -17.586 1.00 91.00 325 ALA A CA 1
ATOM 2238 C C . ALA A 1 325 ? 20.298 -1.993 -17.987 1.00 91.00 325 ALA A C 1
ATOM 2240 O O . ALA A 1 325 ? 21.087 -2.219 -18.905 1.00 91.00 325 ALA A O 1
ATOM 2241 N N . THR A 1 326 ? 19.659 -2.977 -17.360 1.00 91.38 326 THR A N 1
ATOM 2242 C CA . THR A 1 326 ? 19.684 -4.384 -17.787 1.00 91.38 326 THR A CA 1
ATOM 2243 C C . THR A 1 326 ? 18.270 -4.818 -18.135 1.00 91.38 326 THR A C 1
ATOM 2245 O O . THR A 1 326 ? 17.421 -4.906 -17.252 1.00 91.38 326 THR A O 1
ATOM 2248 N N . VAL A 1 327 ? 18.009 -5.100 -19.412 1.00 90.62 327 VAL A N 1
ATOM 2249 C CA . VAL A 1 327 ? 16.666 -5.444 -19.897 1.00 90.62 327 VAL A CA 1
ATOM 2250 C C . VAL A 1 327 ? 16.698 -6.794 -20.610 1.00 90.62 327 VAL A C 1
ATOM 2252 O O . VAL A 1 327 ? 17.404 -6.964 -21.606 1.00 90.62 327 VAL A O 1
ATOM 2255 N N . THR A 1 328 ? 15.908 -7.745 -20.113 1.00 91.06 328 THR A N 1
ATOM 2256 C CA . THR A 1 328 ? 15.645 -9.042 -20.747 1.00 91.06 328 THR A CA 1
ATOM 2257 C C . THR A 1 328 ? 14.248 -9.033 -21.363 1.00 91.06 328 THR A C 1
ATOM 2259 O O . THR A 1 328 ? 13.266 -8.768 -20.678 1.00 91.06 328 THR A O 1
ATOM 2262 N N . LEU A 1 329 ? 14.161 -9.288 -22.670 1.00 87.88 329 LEU A N 1
ATOM 2263 C CA . LEU A 1 329 ? 12.952 -9.120 -23.478 1.00 87.88 329 LEU A CA 1
ATOM 2264 C C . LEU A 1 329 ? 12.599 -10.408 -24.232 1.00 87.88 329 LEU A C 1
ATOM 2266 O O . LEU A 1 329 ? 13.187 -10.710 -25.275 1.00 87.88 329 LEU A O 1
ATOM 2270 N N . ALA A 1 330 ? 11.591 -11.122 -23.732 1.00 89.62 330 ALA A N 1
ATOM 2271 C CA . ALA A 1 330 ? 10.816 -12.115 -24.480 1.00 89.62 330 ALA A CA 1
ATOM 2272 C C . ALA A 1 330 ? 9.472 -11.549 -24.993 1.00 89.62 330 ALA A C 1
ATOM 2274 O O . ALA A 1 330 ? 8.814 -12.177 -25.821 1.00 89.62 330 ALA A O 1
ATOM 2275 N N . GLY A 1 331 ? 9.043 -10.389 -24.483 1.00 89.06 331 GLY A N 1
ATOM 2276 C CA . GLY A 1 331 ? 7.851 -9.657 -24.923 1.00 89.06 331 GLY A CA 1
ATOM 2277 C C . GLY A 1 331 ? 8.114 -8.653 -26.051 1.00 89.06 331 GLY A C 1
ATOM 2278 O O . GLY A 1 331 ? 9.175 -8.637 -26.674 1.00 89.06 331 GLY A O 1
ATOM 2279 N N . THR A 1 332 ? 7.141 -7.776 -26.310 1.00 89.69 332 THR A N 1
ATOM 2280 C CA . THR A 1 332 ? 7.265 -6.696 -27.304 1.00 89.69 332 THR A CA 1
ATOM 2281 C C . THR A 1 332 ? 7.703 -5.396 -26.642 1.00 89.69 332 THR A C 1
ATOM 2283 O O . THR A 1 332 ? 7.099 -4.965 -25.666 1.00 89.69 332 THR A O 1
ATOM 2286 N N . TRP A 1 333 ? 8.692 -4.713 -27.217 1.00 90.44 333 TRP A N 1
ATOM 2287 C CA . TRP A 1 333 ? 9.034 -3.342 -26.839 1.00 90.44 333 TRP A CA 1
ATOM 2288 C C . TRP A 1 333 ? 8.825 -2.388 -28.017 1.00 90.44 333 TRP A C 1
ATOM 2290 O O . TRP A 1 333 ? 9.365 -2.599 -29.103 1.00 90.44 333 TRP A O 1
ATOM 2300 N N . THR A 1 334 ? 8.038 -1.336 -27.788 1.00 89.69 334 THR A N 1
ATOM 2301 C CA . THR A 1 334 ? 7.806 -0.237 -28.730 1.00 89.69 334 THR A CA 1
ATOM 2302 C C . THR A 1 334 ? 8.326 1.064 -28.130 1.00 89.69 334 THR A C 1
ATOM 2304 O O . THR A 1 334 ? 7.705 1.640 -27.241 1.00 89.69 334 THR A O 1
ATOM 2307 N N . GLY A 1 335 ? 9.460 1.543 -28.633 1.00 87.19 335 GLY A N 1
ATOM 2308 C CA . GLY A 1 335 ? 10.085 2.778 -28.172 1.00 87.19 335 GLY A CA 1
ATOM 2309 C C . GLY A 1 335 ? 11.507 2.926 -28.688 1.00 87.19 335 GLY A C 1
ATOM 2310 O O . GLY A 1 335 ? 11.921 2.241 -29.628 1.00 87.19 335 GLY A O 1
ATOM 2311 N N . SER A 1 336 ? 12.256 3.835 -28.075 1.00 83.56 336 SER A N 1
ATOM 2312 C CA . SER A 1 336 ? 13.660 4.091 -28.380 1.00 83.56 336 SER A CA 1
ATOM 2313 C C . SER A 1 336 ? 14.537 4.019 -27.129 1.00 83.56 336 SER A C 1
ATOM 2315 O O . SER A 1 336 ? 14.094 4.326 -26.027 1.00 83.56 336 SER A O 1
ATOM 2317 N N . SER A 1 337 ? 15.805 3.626 -27.290 1.00 82.69 337 SER A N 1
ATOM 2318 C CA . SER A 1 337 ? 16.822 3.784 -26.240 1.00 82.69 337 SER A CA 1
ATOM 2319 C C . SER A 1 337 ? 17.738 4.969 -26.527 1.00 82.69 337 SER A C 1
ATOM 2321 O O . SER A 1 337 ? 18.339 5.030 -27.606 1.00 82.69 337 SER A O 1
ATOM 2323 N N . THR A 1 338 ? 17.954 5.826 -25.533 1.00 82.12 33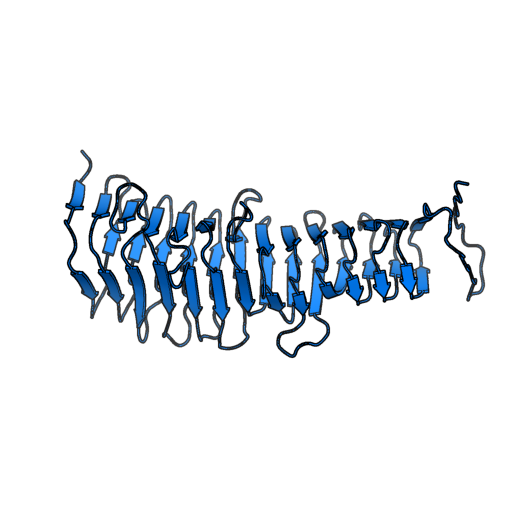8 THR A N 1
ATOM 2324 C CA . THR A 1 338 ? 18.967 6.886 -25.541 1.00 82.12 338 THR A CA 1
ATOM 2325 C C . THR A 1 338 ? 20.001 6.636 -24.449 1.00 82.12 338 THR A C 1
ATOM 2327 O O . THR A 1 338 ? 19.668 6.475 -23.283 1.00 82.12 338 THR A O 1
ATOM 2330 N N . LEU A 1 339 ? 21.284 6.636 -24.816 1.00 80.44 339 LEU A N 1
ATOM 2331 C CA . LEU A 1 339 ? 22.388 6.517 -23.861 1.00 80.44 339 LEU A CA 1
ATOM 2332 C C . LEU A 1 339 ? 23.208 7.805 -23.883 1.00 80.44 339 LEU A C 1
ATOM 2334 O O . LEU A 1 339 ? 23.563 8.280 -24.961 1.00 80.44 339 LEU A O 1
ATOM 2338 N N . SER A 1 340 ? 23.573 8.365 -22.733 1.00 80.56 340 SER A N 1
ATOM 2339 C CA . SER A 1 340 ? 24.475 9.526 -22.647 1.00 80.56 340 SER A CA 1
ATOM 2340 C C . SER A 1 340 ? 25.407 9.408 -21.445 1.00 80.56 340 SER A C 1
ATOM 2342 O O . SER A 1 340 ? 25.102 9.887 -20.364 1.00 80.56 340 SER A O 1
ATOM 2344 N N . GLY A 1 341 ? 26.535 8.713 -21.613 1.00 74.25 341 GLY A N 1
ATOM 2345 C CA . GLY A 1 341 ? 27.438 8.403 -20.496 1.00 74.25 341 GLY A CA 1
ATOM 2346 C C . GLY A 1 341 ? 26.962 7.252 -19.598 1.00 74.25 341 GLY A C 1
ATOM 2347 O O . GLY A 1 341 ? 27.705 6.858 -18.709 1.00 74.25 341 GLY A O 1
ATOM 2348 N N . GLY A 1 342 ? 25.769 6.696 -19.841 1.00 73.62 342 GLY A N 1
ATOM 2349 C CA . GLY A 1 342 ? 25.278 5.450 -19.240 1.00 73.62 342 GLY A CA 1
ATOM 2350 C C . GLY A 1 342 ? 25.559 4.205 -20.094 1.00 73.62 342 GLY A C 1
ATOM 2351 O O . GLY A 1 342 ? 26.084 4.303 -21.212 1.00 73.62 342 GLY A O 1
ATOM 2352 N N . THR A 1 343 ? 25.180 3.040 -19.566 1.00 77.62 343 THR A N 1
ATOM 2353 C CA . THR A 1 343 ? 25.282 1.724 -20.220 1.00 77.62 343 THR A CA 1
ATOM 2354 C C . THR A 1 343 ? 23.911 1.049 -20.248 1.00 77.62 343 THR A C 1
ATOM 2356 O O . THR A 1 343 ? 23.164 1.143 -19.281 1.00 77.62 343 THR A O 1
ATOM 2359 N N . ALA A 1 344 ? 23.586 0.354 -21.338 1.00 74.62 344 ALA A N 1
ATOM 2360 C CA . ALA A 1 344 ? 22.438 -0.545 -21.381 1.00 74.62 344 ALA A CA 1
ATOM 2361 C C . ALA A 1 344 ? 22.847 -1.901 -21.959 1.00 74.62 344 ALA A C 1
ATOM 2363 O O . ALA A 1 344 ? 23.410 -1.962 -23.058 1.00 74.62 344 ALA A O 1
ATOM 2364 N N . ASP A 1 345 ? 22.524 -2.961 -21.228 1.00 79.44 345 ASP A N 1
ATOM 2365 C CA . ASP A 1 345 ? 22.624 -4.346 -21.665 1.00 79.44 345 ASP A CA 1
ATOM 2366 C C . ASP A 1 345 ? 21.217 -4.842 -22.022 1.00 79.44 345 ASP A C 1
ATOM 2368 O O . ASP A 1 345 ? 20.350 -4.996 -21.161 1.00 79.44 345 ASP A O 1
ATOM 2372 N N . LEU A 1 346 ? 20.983 -5.060 -23.320 1.00 78.38 346 LEU A N 1
ATOM 2373 C CA . LEU A 1 346 ? 19.703 -5.526 -23.857 1.00 78.38 346 LEU A CA 1
ATOM 2374 C C . LEU A 1 346 ? 19.847 -6.973 -24.338 1.00 78.38 346 LEU A C 1
ATOM 2376 O O . LEU A 1 346 ? 20.636 -7.257 -25.247 1.00 78.38 346 LEU A O 1
ATOM 2380 N N . MET A 1 347 ? 19.074 -7.880 -23.743 1.00 78.81 347 MET A N 1
ATOM 2381 C CA . MET A 1 347 ? 19.028 -9.293 -24.108 1.00 78.81 347 MET A CA 1
ATOM 2382 C C . MET A 1 347 ? 17.651 -9.646 -24.664 1.00 78.81 347 MET A C 1
ATOM 2384 O O . MET A 1 347 ? 16.652 -9.587 -23.956 1.00 78.81 347 MET A O 1
ATOM 2388 N N . PHE A 1 348 ? 17.611 -10.051 -25.930 1.00 77.88 348 PHE A N 1
ATOM 2389 C CA . PHE A 1 348 ? 16.385 -10.482 -26.597 1.00 77.88 348 PHE A CA 1
ATOM 2390 C C . PHE A 1 348 ? 16.336 -12.007 -26.634 1.00 77.88 348 PHE A C 1
ATOM 2392 O O . PHE A 1 348 ? 17.277 -12.638 -27.125 1.00 77.88 348 PHE A O 1
ATOM 2399 N N . THR A 1 349 ? 15.266 -12.591 -26.097 1.00 80.19 349 THR A N 1
ATOM 2400 C CA . THR A 1 349 ? 15.161 -14.041 -25.863 1.00 80.19 349 THR A CA 1
ATOM 2401 C C . THR A 1 349 ? 14.020 -14.713 -26.622 1.00 80.19 349 THR A C 1
ATOM 2403 O O . THR A 1 349 ? 14.008 -15.940 -26.675 1.00 80.19 349 THR A O 1
ATOM 2406 N N . ASP A 1 350 ? 13.104 -13.961 -27.248 1.00 73.31 350 ASP A N 1
ATOM 2407 C CA . ASP A 1 350 ? 12.055 -14.540 -28.102 1.00 73.31 350 ASP A CA 1
ATOM 2408 C C . ASP A 1 350 ? 12.641 -15.075 -29.428 1.00 73.31 350 ASP A C 1
ATOM 2410 O O . ASP A 1 350 ? 13.094 -14.274 -30.260 1.00 73.31 350 ASP A O 1
ATOM 2414 N N . PRO A 1 351 ? 12.593 -16.400 -29.682 1.00 66.31 351 PRO A N 1
ATOM 2415 C CA . PRO A 1 351 ? 13.084 -16.995 -30.924 1.00 66.31 351 PRO A CA 1
ATOM 2416 C C . PRO A 1 351 ? 12.284 -16.574 -32.167 1.00 66.31 351 PRO A C 1
ATOM 2418 O O . PRO A 1 351 ? 12.790 -16.694 -33.285 1.00 66.31 351 PRO A O 1
ATOM 2421 N N . ALA A 1 352 ? 11.038 -16.115 -31.992 1.00 69.50 352 ALA A N 1
ATOM 2422 C CA . ALA A 1 352 ? 10.163 -15.658 -33.071 1.00 69.50 352 ALA A CA 1
ATOM 2423 C C . ALA A 1 352 ? 10.240 -14.139 -33.319 1.00 69.50 352 ALA A C 1
ATOM 2425 O O . ALA A 1 352 ? 9.699 -13.653 -34.318 1.00 69.50 352 ALA A O 1
ATOM 2426 N N . GLY A 1 353 ? 10.926 -13.393 -32.447 1.00 61.12 353 GLY A N 1
ATOM 2427 C CA . GLY A 1 353 ? 10.997 -11.938 -32.500 1.00 61.12 353 GLY A CA 1
ATOM 2428 C C . GLY A 1 353 ? 11.752 -11.416 -33.728 1.00 61.12 353 GLY A C 1
ATOM 2429 O O . GLY A 1 353 ? 12.857 -11.859 -34.050 1.00 61.12 353 GLY A O 1
ATOM 2430 N N . ILE A 1 354 ? 11.172 -10.424 -34.412 1.00 58.97 354 ILE A N 1
ATOM 2431 C CA . ILE A 1 354 ? 11.849 -9.666 -35.474 1.00 58.97 354 ILE A CA 1
ATOM 2432 C C . ILE A 1 354 ? 12.359 -8.357 -34.874 1.00 58.97 354 ILE A C 1
ATOM 2434 O O . ILE A 1 354 ? 11.589 -7.433 -34.624 1.00 58.97 354 ILE A O 1
ATOM 2438 N N . TRP A 1 355 ? 13.673 -8.265 -34.678 1.00 58.66 355 TRP A N 1
ATOM 2439 C CA . TRP A 1 355 ? 14.306 -7.128 -34.008 1.00 58.66 355 TRP A CA 1
ATOM 2440 C C . TRP A 1 355 ? 14.933 -6.154 -35.009 1.00 58.66 355 TRP A C 1
ATOM 2442 O O . TRP A 1 355 ? 15.749 -6.545 -35.848 1.00 58.66 355 TRP A O 1
ATOM 2452 N N . LYS A 1 356 ? 14.588 -4.866 -34.899 1.00 57.50 356 LYS A N 1
ATOM 2453 C CA . LYS A 1 356 ? 15.177 -3.784 -35.699 1.00 57.50 356 LYS A CA 1
ATOM 2454 C C . LYS A 1 356 ? 15.958 -2.840 -34.787 1.00 57.50 356 LYS A C 1
ATOM 2456 O O . LYS A 1 356 ? 15.367 -2.111 -34.001 1.00 57.50 356 LYS A O 1
ATOM 2461 N N . ALA A 1 357 ? 17.282 -2.834 -34.915 1.00 59.25 357 ALA A N 1
ATOM 2462 C CA . ALA A 1 357 ? 18.139 -1.866 -34.238 1.00 59.25 357 ALA A CA 1
ATOM 2463 C C . ALA A 1 357 ? 18.536 -0.753 -35.217 1.00 59.25 357 ALA A C 1
ATOM 2465 O O . ALA A 1 357 ? 19.210 -1.012 -36.216 1.00 59.25 357 ALA A O 1
ATOM 2466 N N . GLU A 1 358 ? 18.142 0.488 -34.929 1.00 55.97 358 GLU A N 1
ATOM 2467 C CA . GLU A 1 358 ? 18.516 1.663 -35.720 1.00 55.97 358 GLU A CA 1
ATOM 2468 C C . GLU A 1 358 ? 19.353 2.623 -34.878 1.00 55.97 358 GLU A C 1
ATOM 2470 O O . GLU A 1 358 ? 18.941 3.084 -33.816 1.00 55.97 358 GLU A O 1
ATOM 2475 N N . LYS A 1 359 ? 20.564 2.932 -35.347 1.00 56.69 359 LYS A N 1
ATOM 2476 C CA . LYS A 1 359 ? 21.425 3.917 -34.693 1.00 56.69 359 LYS A CA 1
ATOM 2477 C C . LYS A 1 359 ? 21.073 5.318 -35.186 1.00 56.69 359 LYS A C 1
ATOM 2479 O O . LYS A 1 359 ? 21.496 5.706 -36.272 1.00 56.69 359 LYS A O 1
ATOM 2484 N N . ASN A 1 360 ? 20.440 6.113 -34.331 1.00 52.00 360 ASN A N 1
ATOM 2485 C CA . ASN A 1 360 ? 20.192 7.531 -34.585 1.00 52.00 360 ASN A CA 1
ATOM 2486 C C . ASN A 1 360 ? 21.198 8.396 -33.795 1.00 52.00 360 ASN A C 1
ATOM 2488 O O . ASN A 1 360 ? 20.918 8.833 -32.686 1.00 52.00 360 ASN A O 1
ATOM 2492 N N . GLY A 1 361 ? 22.420 8.602 -34.322 1.00 52.53 361 GLY A N 1
ATOM 2493 C CA . GLY A 1 361 ? 23.405 9.516 -33.708 1.00 52.53 361 GLY A CA 1
ATOM 2494 C C . GLY A 1 361 ? 24.854 9.422 -34.219 1.00 52.53 361 GLY A C 1
ATOM 2495 O O . GLY A 1 361 ? 25.262 8.432 -34.832 1.00 52.53 361 GLY A O 1
ATOM 2496 N N . VAL A 1 362 ? 25.662 10.452 -33.926 1.00 44.19 362 VAL A N 1
ATOM 2497 C CA . VAL A 1 362 ? 27.087 10.571 -34.310 1.00 44.19 362 VAL A CA 1
ATOM 2498 C C . VAL A 1 362 ? 27.991 10.155 -33.129 1.00 44.19 362 VAL A C 1
ATOM 2500 O O . VAL A 1 362 ? 27.803 10.645 -32.022 1.00 44.19 362 VAL A O 1
ATOM 2503 N N . GLY A 1 363 ? 28.955 9.239 -33.335 1.00 49.16 363 GLY A N 1
ATOM 2504 C CA . GLY A 1 363 ? 29.932 8.792 -32.311 1.00 49.16 363 GLY A CA 1
ATOM 2505 C C . GLY A 1 363 ? 30.129 7.265 -32.199 1.00 49.16 363 GLY A C 1
ATOM 2506 O O . GLY A 1 363 ? 29.291 6.490 -32.669 1.00 49.16 363 GLY A O 1
ATOM 2507 N N . ARG A 1 364 ? 31.245 6.806 -31.598 1.00 44.69 364 ARG A N 1
ATOM 2508 C CA . ARG A 1 364 ? 31.471 5.392 -31.210 1.00 44.69 364 ARG A CA 1
ATOM 2509 C C . ARG A 1 364 ? 30.742 5.130 -29.888 1.00 44.69 364 ARG A C 1
ATOM 2511 O O . ARG A 1 364 ? 31.098 5.722 -28.879 1.00 44.69 364 ARG A O 1
ATOM 2518 N N . ARG A 1 365 ? 29.740 4.251 -29.900 1.00 53.47 365 ARG A N 1
ATOM 2519 C CA . ARG A 1 365 ? 29.069 3.730 -28.700 1.00 53.47 365 ARG A CA 1
ATOM 2520 C C . ARG A 1 365 ? 29.115 2.207 -28.774 1.00 53.47 365 ARG A C 1
ATOM 2522 O O . ARG A 1 365 ? 28.918 1.661 -29.860 1.00 53.47 365 ARG A O 1
ATOM 2529 N N . SER A 1 366 ? 29.427 1.553 -27.663 1.00 49.38 366 SER A N 1
ATOM 2530 C CA . SER A 1 366 ? 29.466 0.094 -27.579 1.00 49.38 366 SER A CA 1
ATOM 2531 C C . SER A 1 366 ? 28.076 -0.407 -27.206 1.00 49.38 366 SER A C 1
ATOM 2533 O O . SER A 1 366 ? 27.615 -0.135 -26.107 1.00 49.38 366 SER A O 1
ATOM 2535 N N . TYR A 1 367 ? 27.418 -1.117 -28.118 1.00 47.84 367 TYR A N 1
ATOM 2536 C CA . TYR A 1 367 ? 26.244 -1.931 -27.809 1.00 47.84 367 TYR A CA 1
ATOM 2537 C C . TYR A 1 367 ? 26.713 -3.383 -27.749 1.00 47.84 367 TYR A C 1
ATOM 2539 O O . TYR A 1 367 ? 27.376 -3.840 -28.686 1.00 47.84 367 TYR A O 1
ATOM 2547 N N . ARG A 1 368 ? 26.384 -4.120 -26.686 1.00 48.16 368 ARG A N 1
ATOM 2548 C CA . ARG A 1 368 ? 26.483 -5.582 -26.698 1.00 48.16 368 ARG A CA 1
ATOM 2549 C C . ARG A 1 368 ? 25.091 -6.139 -26.972 1.00 48.16 368 ARG A C 1
ATOM 2551 O O . ARG A 1 368 ? 24.321 -6.381 -26.057 1.00 48.16 368 ARG A O 1
ATOM 2558 N N . LEU A 1 369 ? 24.777 -6.326 -28.250 1.00 53.00 369 LEU A N 1
ATOM 2559 C CA . LEU A 1 369 ? 23.584 -7.060 -28.657 1.00 53.00 369 LEU A CA 1
ATOM 2560 C C . LEU A 1 369 ? 23.904 -8.558 -28.623 1.00 53.00 369 LEU A C 1
ATOM 2562 O O . LEU A 1 369 ? 24.689 -9.034 -29.445 1.00 53.00 369 LEU A O 1
ATOM 2566 N N . THR A 1 370 ? 23.311 -9.289 -27.682 1.00 51.53 370 THR A N 1
ATOM 2567 C CA . THR A 1 370 ? 23.390 -10.757 -27.642 1.00 51.53 370 THR A CA 1
ATOM 2568 C C . THR A 1 370 ? 22.070 -11.319 -28.154 1.00 51.53 370 THR A C 1
ATOM 2570 O O . THR A 1 370 ? 21.037 -11.131 -27.520 1.00 51.53 370 THR A O 1
ATOM 2573 N N . ILE A 1 371 ? 22.102 -11.979 -29.314 1.00 55.81 371 ILE A N 1
ATOM 2574 C CA . ILE A 1 371 ? 20.958 -12.709 -29.876 1.00 55.81 371 ILE A CA 1
ATOM 2575 C C . ILE A 1 371 ? 21.228 -14.191 -29.634 1.00 55.81 371 ILE A C 1
ATOM 2577 O O . ILE A 1 371 ? 22.164 -14.742 -30.219 1.00 55.81 371 ILE A O 1
ATOM 2581 N N . LEU A 1 372 ? 20.438 -14.826 -28.772 1.00 50.12 372 LEU A N 1
ATOM 2582 C CA . LEU A 1 372 ? 20.467 -16.275 -28.590 1.00 50.12 372 LEU A CA 1
ATOM 2583 C C . LEU A 1 372 ? 19.443 -16.882 -29.558 1.00 50.12 372 LEU A C 1
ATOM 2585 O O . LEU A 1 372 ? 18.273 -16.511 -29.529 1.00 50.12 372 LEU A O 1
ATOM 2589 N N . LYS A 1 373 ? 19.912 -17.741 -30.466 1.00 45.66 373 LYS A N 1
ATOM 2590 C CA . LYS A 1 373 ? 19.073 -18.561 -31.349 1.00 45.66 373 LYS A CA 1
ATOM 2591 C C . LYS A 1 373 ? 18.963 -19.969 -30.795 1.00 45.66 373 LYS A C 1
ATOM 2593 O O . LYS A 1 373 ? 19.995 -20.447 -30.271 1.00 45.66 373 LYS A O 1
#

Secondary structure (DSSP, 8-state):
--EEEEEE-SSSEEEEEESSS-SEEE-STTEEEEEES-SEEEEEESSSEEEEESSSEEEEE-BSTT--B-EEEEEE-TT-SEEEEE-TT-EEEEEESEEEEEE-STT-EEEEE-TT-EEEEEE--TTS--EEEEE-SSS-SEEEEET-EEEEEESSSEEEEEETTSSEEEEEEES-TT-EEEESTTS--SEEEEESEEEEETT-EEEEEE-STT-EEE-SEEEEESSEEEEEE-TT-EEE-TTSS-EEEEEESTT-EEEEEE-TT-EEEEEEEE-TT-EEEEEE-TT-EEES-EEEESTT-EEEEEE-TT-EEES-EEEETT-EEEEEESSEEES-EEEEB-EEEEEE--TT--------SSS-----EEE--

Foldseek 3Di:
DQDEAAAEDQEAEAEFEAADDESEEDQDLSYEYEYENYLEYEFEYAAEESEEFANYEYYYAAHDPQQLGHEYEQEYHEHYAESYEWHANGEYEYEHQAYEQEYPYAAHASYAWYHLTEYEEEHEHLPDQTYYQEAAYLDANYEAEAQTAYHGAYANAEHYQDHPVQEHHADHHYQELVGGYAHHPVQRHQFYEAGHEAEHHNNYEDEDAGHHDPHEHAYQEYEFELYEYHYHEEDAYEYDHNVRAEHEYEFEDLSTEYEDHYEAAYEYRYAYEYEHQHEYEYEAYHQYEYEYEYEYEAANYEYHYEHAANYEYEYEYEYEHAYEYEYEDNYYYHYYYHYYNYYYAYEYDNPPDDDDDDDDDDDDDDYDYDYDD

Sequence (373 aa):
MYRGVDLTLSGGTVSITADKGYGIETNAASAIVQIAGAGTTTVTSSSTFAIRADSGIVNLYGTGEDHDGGTVTAESLQSAAAAIMSDSDGTVTIDAGSVTVKDTAASSAAIEVTGHGLVSLKANDASGTGVQVLNNSDSPTIYASDEGSVVIRADGAPIQVINQSGGQVILSDNADPSTGVTINGDLQASSVQVVGNVTASNDSRVAIHESGAGSYLKANKITASDSWVYLVLTGDAAYTSQTGGTSEVSVDGTGGRFLLQEQDTASSLAGISLTSGAGAIVMLSGTSTLTGNVTESGSGTQLQADFGTGTAWTGDLSASDGALATVTLAGTWTGSSTLSGGTADLMFTDPAGIWKAEKNGVGRRSYRLTILK

pLDDT: mean 91.72, std 11.59, range [44.19, 98.88]

Radius of gyration: 22.88 Å; chains: 1; bounding box: 57×37×72 Å